Protein AF-A0A7W6CC05-F1 (afdb_monomer_lite)

Radius of gyration: 19.9 Å; chains: 1; bounding box: 47×36×62 Å

Structure (mmCIF, N/CA/C/O backbone):
data_AF-A0A7W6CC05-F1
#
_entry.id   AF-A0A7W6CC05-F1
#
loop_
_atom_site.group_PDB
_atom_site.id
_atom_site.type_symbol
_atom_site.label_atom_id
_atom_site.label_alt_id
_atom_site.label_comp_id
_atom_site.label_asym_id
_atom_site.label_entity_id
_atom_site.label_seq_id
_atom_site.pdbx_PDB_ins_code
_atom_site.Cartn_x
_atom_site.Cartn_y
_atom_site.Cartn_z
_atom_site.occupancy
_atom_site.B_iso_or_equiv
_atom_site.auth_seq_id
_atom_site.auth_comp_id
_atom_site.auth_asym_id
_atom_site.auth_atom_id
_atom_site.pdbx_PDB_model_num
ATOM 1 N N . MET A 1 1 ? -5.946 4.351 21.009 1.00 65.19 1 MET A N 1
ATOM 2 C CA . MET A 1 1 ? -7.301 4.543 20.456 1.00 65.19 1 MET A CA 1
ATOM 3 C C . MET A 1 1 ? -8.099 3.291 20.756 1.00 65.19 1 MET A C 1
ATOM 5 O O . MET A 1 1 ? -7.551 2.212 20.569 1.00 65.19 1 MET A O 1
ATOM 9 N N . THR A 1 2 ? -9.321 3.426 21.256 1.00 81.88 2 THR A N 1
ATOM 10 C CA . THR A 1 2 ? -10.159 2.291 21.673 1.00 81.88 2 THR A CA 1
ATOM 11 C C . THR A 1 2 ? -11.196 2.005 20.589 1.00 81.88 2 THR A C 1
ATOM 13 O O . THR A 1 2 ? -11.807 2.951 20.096 1.00 81.88 2 THR A O 1
ATOM 16 N N . TYR A 1 3 ? -11.375 0.740 20.216 1.00 87.25 3 TYR A N 1
ATOM 17 C CA . TYR A 1 3 ? -12.460 0.251 19.356 1.00 87.25 3 TYR A CA 1
ATOM 18 C C . TYR A 1 3 ? -13.109 -0.961 20.024 1.00 87.25 3 TYR A C 1
ATOM 20 O O . TYR A 1 3 ? -12.476 -1.663 20.809 1.00 87.25 3 TYR A O 1
ATOM 28 N N . ASN A 1 4 ? -14.384 -1.198 19.742 1.00 83.00 4 ASN A N 1
ATOM 29 C CA . ASN A 1 4 ? -15.152 -2.285 20.349 1.00 83.00 4 ASN A CA 1
ATOM 30 C C . ASN A 1 4 ? -15.427 -3.451 19.382 1.00 83.00 4 ASN A C 1
ATOM 32 O O . ASN A 1 4 ? -15.852 -4.519 19.821 1.00 83.00 4 ASN A O 1
ATOM 36 N N . GLY A 1 5 ? -15.172 -3.273 18.081 1.00 85.44 5 GLY A N 1
ATOM 37 C CA . GLY A 1 5 ? -15.359 -4.301 17.058 1.00 85.44 5 GLY A CA 1
ATOM 38 C C . GLY A 1 5 ? -16.799 -4.490 16.602 1.00 85.44 5 GLY A C 1
ATOM 39 O O . GLY A 1 5 ? -17.067 -5.389 15.809 1.00 85.44 5 GLY A O 1
ATOM 40 N N . THR A 1 6 ? -17.724 -3.652 17.059 1.00 88.62 6 THR A N 1
ATOM 41 C CA . THR A 1 6 ? -19.145 -3.657 16.673 1.00 88.62 6 THR A CA 1
ATOM 42 C C . THR A 1 6 ? -19.533 -2.421 15.870 1.00 88.62 6 THR A C 1
ATOM 44 O O . THR A 1 6 ? -20.670 -2.306 15.422 1.00 88.62 6 THR A O 1
ATOM 47 N N . GLU A 1 7 ? -18.590 -1.501 15.652 1.00 90.69 7 GLU A N 1
ATOM 48 C CA . GLU A 1 7 ? -18.833 -0.278 14.901 1.00 90.69 7 GLU A CA 1
ATOM 49 C C . GLU A 1 7 ? -19.236 -0.585 13.456 1.00 90.69 7 GLU A C 1
ATOM 51 O O . GLU A 1 7 ? -18.722 -1.520 12.833 1.00 90.69 7 GLU A O 1
ATOM 56 N N . VAL A 1 8 ? -20.142 0.223 12.910 1.00 91.75 8 VAL A N 1
ATOM 57 C CA . VAL A 1 8 ? -20.588 0.095 11.520 1.00 91.75 8 VAL A CA 1
ATOM 58 C C . VAL A 1 8 ? -19.454 0.504 10.581 1.00 91.75 8 VAL A C 1
ATOM 60 O O . VAL A 1 8 ? -18.849 1.563 10.753 1.00 91.75 8 VAL A O 1
ATOM 63 N N . GLY A 1 9 ? -19.175 -0.345 9.591 1.00 90.56 9 GLY A N 1
ATOM 64 C CA . GLY A 1 9 ? -18.242 -0.039 8.514 1.00 90.56 9 GLY A CA 1
ATOM 65 C C . GLY A 1 9 ? -18.897 0.832 7.441 1.00 90.56 9 GLY A C 1
ATOM 66 O O . GLY A 1 9 ? -19.957 0.485 6.921 1.00 90.56 9 GLY A O 1
ATOM 67 N N . VAL A 1 10 ? -18.248 1.938 7.094 1.00 90.88 10 VAL A N 1
ATOM 68 C CA . VAL A 1 10 ? -18.615 2.858 6.012 1.00 90.88 10 VAL A CA 1
ATOM 69 C C . VAL A 1 10 ? -17.565 2.823 4.905 1.00 90.88 10 VAL A C 1
ATOM 71 O O . VAL A 1 10 ? -16.407 2.475 5.142 1.00 90.88 10 VAL A O 1
ATOM 74 N N . GLU A 1 11 ? -17.962 3.156 3.684 1.00 87.62 11 GLU A N 1
ATOM 75 C CA . GLU A 1 11 ? -17.021 3.337 2.576 1.00 87.62 11 GLU A CA 1
ATOM 76 C C . GLU A 1 11 ? -16.338 4.703 2.694 1.00 87.62 11 GLU A C 1
ATOM 78 O O . GLU A 1 11 ? -16.923 5.654 3.216 1.00 87.62 11 GLU A O 1
ATOM 83 N N . LEU A 1 12 ? -15.083 4.795 2.247 1.00 81.94 12 LEU A N 1
ATOM 84 C CA . LEU A 1 12 ? -14.408 6.088 2.154 1.00 81.94 12 LEU A CA 1
ATOM 85 C C . LEU A 1 12 ? -14.982 6.878 0.989 1.00 81.94 12 LEU A C 1
ATOM 87 O O . LEU A 1 12 ? -15.151 6.337 -0.104 1.00 81.94 12 LEU A O 1
ATOM 91 N N . ASP A 1 13 ? -15.182 8.169 1.219 1.00 71.94 13 ASP A N 1
ATOM 92 C CA . ASP A 1 13 ? -15.451 9.102 0.138 1.00 71.94 13 ASP A CA 1
ATOM 93 C C . ASP A 1 13 ? -14.267 9.118 -0.847 1.00 71.94 13 ASP A C 1
ATOM 95 O O . ASP A 1 13 ? -13.101 9.025 -0.442 1.00 71.94 13 ASP A O 1
ATOM 99 N N . ALA A 1 14 ? -14.559 9.214 -2.143 1.00 62.31 14 ALA A N 1
ATOM 100 C CA . ALA A 1 14 ? -13.555 9.172 -3.205 1.00 62.31 14 ALA A CA 1
ATOM 101 C C . ALA A 1 14 ? -12.545 10.329 -3.084 1.00 62.31 14 ALA A C 1
ATOM 103 O O . ALA A 1 14 ? -11.363 10.166 -3.404 1.00 62.31 14 ALA A O 1
ATOM 104 N N . ASP A 1 15 ? -12.991 11.463 -2.542 1.00 55.56 15 ASP A N 1
ATOM 105 C CA . ASP A 1 15 ? -12.174 12.663 -2.353 1.00 55.56 15 ASP A CA 1
ATOM 106 C C . ASP A 1 15 ? -11.127 12.491 -1.236 1.00 55.56 15 ASP A C 1
ATOM 108 O O . ASP A 1 15 ? -10.023 13.027 -1.325 1.00 55.56 15 ASP A O 1
ATOM 112 N N . VAL A 1 16 ? -11.405 11.660 -0.223 1.00 58.62 16 VAL A N 1
ATOM 113 C CA . VAL A 1 16 ? -10.470 11.376 0.888 1.00 58.62 16 VAL A CA 1
ATOM 114 C C . VAL A 1 16 ? -9.310 10.475 0.438 1.00 58.62 16 VAL A C 1
ATOM 116 O O . VAL A 1 16 ? -8.254 10.441 1.069 1.00 58.62 16 VAL A O 1
ATOM 119 N N . GLN A 1 17 ? -9.456 9.767 -0.688 1.00 55.72 17 GLN A N 1
ATOM 120 C CA . GLN A 1 17 ? -8.418 8.875 -1.222 1.00 55.72 17 GLN A CA 1
ATOM 121 C C . GLN A 1 17 ? -7.210 9.626 -1.811 1.00 55.72 17 GLN A C 1
ATOM 123 O O . GLN A 1 17 ? -6.179 9.007 -2.072 1.00 55.72 17 GLN A O 1
ATOM 128 N N . HIS A 1 18 ? -7.316 10.944 -2.008 1.00 52.88 18 HIS A N 1
ATOM 129 C CA . HIS A 1 18 ? -6.341 11.755 -2.740 1.00 52.88 18 HIS A CA 1
ATOM 130 C C . HIS A 1 18 ? -5.686 12.830 -1.866 1.00 52.88 18 HIS A C 1
ATOM 132 O O . HIS A 1 18 ? -5.482 13.958 -2.310 1.00 52.88 18 HIS A O 1
ATOM 138 N N . HIS A 1 19 ? -5.326 12.503 -0.622 1.00 55.81 19 HIS A N 1
ATOM 139 C CA . HIS A 1 19 ? -4.509 13.426 0.162 1.00 55.81 19 HIS A CA 1
ATOM 140 C C . HIS A 1 19 ? -3.143 13.639 -0.512 1.00 55.81 19 HIS A C 1
ATOM 142 O O . HIS A 1 19 ? -2.353 12.701 -0.655 1.00 55.81 19 HIS A O 1
ATOM 148 N N . GLU A 1 20 ? -2.857 14.887 -0.895 1.00 55.28 20 GLU A N 1
ATOM 149 C CA . GLU A 1 20 ? -1.520 15.347 -1.277 1.00 55.28 20 GLU A CA 1
ATOM 150 C C . GLU A 1 20 ? -0.617 15.322 -0.036 1.00 55.28 20 GLU A C 1
ATOM 152 O O . GLU A 1 20 ? -0.461 16.295 0.698 1.00 55.28 20 GLU A O 1
ATOM 157 N N . SER A 1 21 ? -0.081 14.143 0.253 1.00 57.84 21 SER A N 1
ATOM 158 C CA . SER A 1 21 ? 0.997 13.956 1.212 1.00 57.84 21 SER A CA 1
ATOM 159 C C . SER A 1 21 ? 2.307 14.394 0.560 1.00 57.84 21 SER A C 1
ATOM 161 O O . SER A 1 21 ? 2.647 13.917 -0.521 1.00 57.84 21 SER A O 1
ATOM 163 N N . ASP A 1 22 ? 3.076 15.252 1.234 1.00 63.81 22 ASP A N 1
ATOM 164 C CA . ASP A 1 22 ? 4.450 15.587 0.823 1.00 63.81 22 ASP A CA 1
ATOM 165 C C . ASP A 1 22 ? 5.393 14.367 0.856 1.00 63.81 22 ASP A C 1
ATOM 167 O O . ASP A 1 22 ? 6.492 14.414 0.300 1.00 63.81 22 ASP A O 1
ATOM 171 N N . GLU A 1 23 ? 4.967 13.284 1.513 1.00 73.12 23 GLU A N 1
ATOM 172 C CA . GLU A 1 23 ? 5.717 12.047 1.697 1.00 73.12 23 GLU A CA 1
ATOM 173 C C . GLU A 1 23 ? 5.102 10.902 0.879 1.00 73.12 23 GLU A C 1
ATOM 175 O O . GLU A 1 23 ? 3.889 10.673 0.891 1.00 73.12 23 GLU A O 1
ATOM 180 N N . ILE A 1 24 ? 5.953 10.138 0.198 1.00 83.88 24 ILE A N 1
ATOM 181 C CA . ILE A 1 24 ? 5.544 9.027 -0.664 1.00 83.88 24 ILE A CA 1
ATOM 182 C C . ILE A 1 24 ? 5.624 7.719 0.122 1.00 83.88 24 ILE A C 1
ATOM 184 O O . ILE A 1 24 ? 6.676 7.373 0.657 1.00 83.88 24 ILE A O 1
ATOM 188 N N . PHE A 1 25 ? 4.528 6.964 0.162 1.00 89.00 25 PHE A N 1
ATOM 189 C CA . PHE A 1 25 ? 4.472 5.678 0.856 1.00 89.00 25 PHE A CA 1
ATOM 190 C C . PHE A 1 25 ? 4.903 4.523 -0.052 1.00 89.00 25 PHE A C 1
ATOM 192 O O . PHE A 1 25 ? 4.466 4.424 -1.199 1.00 89.00 25 PHE A O 1
ATOM 199 N N . ALA A 1 26 ? 5.693 3.602 0.496 1.00 90.94 26 ALA A N 1
ATOM 200 C CA . ALA A 1 26 ? 6.020 2.323 -0.119 1.00 90.94 26 ALA A CA 1
ATOM 201 C C . ALA A 1 26 ? 5.967 1.198 0.921 1.00 90.94 26 ALA A C 1
ATOM 203 O O . ALA A 1 26 ? 6.283 1.401 2.090 1.00 90.94 26 ALA A O 1
ATOM 204 N N . ALA A 1 27 ? 5.601 -0.006 0.494 1.00 92.00 27 ALA A N 1
ATOM 205 C CA . ALA A 1 27 ? 5.611 -1.198 1.334 1.00 92.00 27 ALA A CA 1
ATOM 206 C C . ALA A 1 27 ? 6.675 -2.173 0.827 1.00 92.00 27 ALA A C 1
ATOM 208 O O . ALA A 1 27 ? 6.552 -2.688 -0.285 1.00 92.00 27 ALA A O 1
ATOM 209 N N . ARG A 1 28 ? 7.705 -2.454 1.634 1.00 85.38 28 ARG A N 1
ATOM 210 C CA . ARG A 1 28 ? 8.704 -3.472 1.286 1.00 85.38 28 ARG A CA 1
ATOM 211 C C . ARG A 1 28 ? 8.188 -4.847 1.686 1.00 85.38 28 ARG A C 1
ATOM 213 O O . ARG A 1 28 ? 8.221 -5.234 2.850 1.00 85.38 28 ARG A O 1
ATOM 220 N N . LEU A 1 29 ? 7.663 -5.570 0.704 1.00 89.56 29 LEU A N 1
ATOM 221 C CA . LEU A 1 29 ? 7.133 -6.914 0.912 1.00 89.56 29 LEU A CA 1
ATOM 222 C C . LEU A 1 29 ? 8.256 -7.956 1.022 1.00 89.56 29 LEU A C 1
ATOM 224 O O . LEU A 1 29 ? 9.360 -7.729 0.519 1.00 89.56 29 LEU A O 1
ATOM 228 N N . PRO A 1 30 ? 7.977 -9.140 1.598 1.00 79.62 30 PRO A N 1
ATOM 229 C CA . PRO A 1 30 ? 8.904 -10.263 1.538 1.00 79.62 30 PRO A CA 1
ATOM 230 C C . PRO A 1 30 ? 9.318 -10.566 0.089 1.00 79.62 30 PRO A C 1
ATOM 232 O O . PRO A 1 30 ? 8.469 -10.829 -0.759 1.00 79.62 30 PRO A O 1
ATOM 235 N N . GLY A 1 31 ? 10.624 -10.529 -0.189 1.00 78.94 31 GLY A N 1
ATOM 236 C CA . GLY A 1 31 ? 11.190 -10.732 -1.531 1.00 78.94 31 GLY A CA 1
ATOM 237 C C . GLY A 1 31 ? 11.604 -9.448 -2.257 1.00 78.94 31 GLY A C 1
ATOM 238 O O . GLY A 1 31 ? 12.376 -9.526 -3.209 1.00 78.94 31 GLY A O 1
ATOM 239 N N . VAL A 1 32 ? 11.179 -8.273 -1.782 1.00 86.62 32 VAL A N 1
ATOM 240 C CA . VAL A 1 32 ? 11.671 -6.977 -2.271 1.00 86.62 32 VAL A CA 1
ATOM 241 C C . VAL A 1 32 ? 12.989 -6.649 -1.568 1.00 86.62 32 VAL A C 1
ATOM 243 O O . VAL A 1 32 ? 13.022 -6.446 -0.356 1.00 86.62 32 VAL A O 1
ATOM 246 N N . SER A 1 33 ? 14.089 -6.595 -2.322 1.00 85.25 33 SER A N 1
ATOM 247 C CA . SER A 1 33 ? 15.405 -6.232 -1.775 1.00 85.25 33 SER A CA 1
ATOM 248 C C . SER A 1 33 ? 15.462 -4.755 -1.382 1.00 85.25 33 SER A C 1
ATOM 250 O O . SER A 1 33 ? 14.940 -3.904 -2.096 1.00 85.25 33 SER A O 1
ATOM 252 N N . GLU A 1 34 ? 16.187 -4.432 -0.310 1.00 83.69 34 GLU A N 1
ATOM 253 C CA . GLU A 1 34 ? 16.509 -3.059 0.128 1.00 83.69 34 GLU A CA 1
ATOM 254 C C . GLU A 1 34 ? 17.208 -2.228 -0.960 1.00 83.69 34 GLU A C 1
ATOM 256 O O . GLU A 1 34 ? 17.047 -1.011 -1.038 1.00 83.69 34 GLU A O 1
ATOM 261 N N . SER A 1 35 ? 17.970 -2.888 -1.837 1.00 84.38 35 SER A N 1
ATOM 262 C CA . SER A 1 35 ? 18.659 -2.228 -2.948 1.00 84.38 35 SER A CA 1
ATOM 263 C C . SER A 1 35 ? 17.707 -1.731 -4.036 1.00 84.38 35 SER A C 1
ATOM 265 O O . SER A 1 35 ? 18.085 -0.846 -4.807 1.00 84.38 35 SER A O 1
ATOM 267 N N . TRP A 1 36 ? 16.492 -2.286 -4.112 1.00 87.62 36 TRP A N 1
ATOM 268 C CA . TRP A 1 36 ? 15.530 -1.928 -5.145 1.00 87.62 36 TRP A CA 1
ATOM 269 C C . TRP A 1 36 ? 14.981 -0.524 -4.911 1.00 87.62 36 TRP A C 1
ATOM 271 O O . TRP A 1 36 ? 14.651 -0.138 -3.782 1.00 87.62 36 TRP A O 1
ATOM 281 N N . LYS A 1 37 ? 14.877 0.234 -6.001 1.00 87.75 37 LYS A N 1
ATOM 282 C CA . LYS A 1 37 ? 14.414 1.623 -6.006 1.00 87.75 37 LYS A CA 1
ATOM 283 C C . LYS A 1 37 ? 12.934 1.683 -6.371 1.00 87.75 37 LYS A C 1
ATOM 285 O O . LYS A 1 37 ? 12.545 1.040 -7.346 1.00 87.75 37 LYS A O 1
ATOM 290 N N . PRO A 1 38 ? 12.100 2.424 -5.626 1.00 89.50 38 PRO A N 1
ATOM 291 C CA . PRO A 1 38 ? 10.677 2.491 -5.918 1.00 89.50 38 PRO A CA 1
ATOM 292 C C . PRO A 1 38 ? 10.405 3.362 -7.151 1.00 89.50 38 PRO A C 1
ATOM 294 O O . PRO A 1 38 ? 11.072 4.372 -7.400 1.00 89.50 38 PRO A O 1
ATOM 297 N N . VAL A 1 39 ? 9.383 2.969 -7.905 1.00 88.12 39 VAL A N 1
ATOM 298 C CA . VAL A 1 39 ? 8.860 3.701 -9.060 1.00 88.12 39 VAL A CA 1
ATOM 299 C C . VAL A 1 39 ? 7.608 4.448 -8.633 1.00 88.12 39 VAL A C 1
ATOM 301 O O . VAL A 1 39 ? 6.570 3.831 -8.398 1.00 88.12 39 VAL A O 1
ATOM 304 N N . PHE A 1 40 ? 7.706 5.770 -8.549 1.00 84.94 40 PHE A N 1
ATOM 305 C CA . PHE A 1 40 ? 6.582 6.653 -8.277 1.00 84.94 40 PHE A CA 1
ATOM 306 C C . PHE A 1 40 ? 5.888 7.063 -9.575 1.00 84.94 40 PHE A C 1
ATOM 308 O O . PHE A 1 40 ? 6.535 7.456 -10.550 1.00 84.94 40 PHE A O 1
ATOM 315 N N . ASP A 1 41 ? 4.564 6.993 -9.574 1.00 82.50 41 ASP A N 1
ATOM 316 C CA . ASP A 1 41 ? 3.716 7.424 -10.674 1.00 82.50 41 ASP A CA 1
ATOM 317 C C . ASP A 1 41 ? 2.863 8.613 -10.246 1.00 82.50 41 ASP A C 1
ATOM 319 O O . ASP A 1 41 ? 2.006 8.477 -9.375 1.00 82.50 41 ASP A O 1
ATOM 323 N N . GLU A 1 42 ? 3.058 9.763 -10.894 1.00 75.69 42 GLU A N 1
ATOM 324 C CA . GLU A 1 42 ? 2.317 10.988 -10.569 1.00 75.69 42 GLU A CA 1
ATOM 325 C C . GLU A 1 42 ? 0.811 10.831 -10.825 1.00 75.69 42 GLU A C 1
ATOM 327 O O . GLU A 1 42 ? 0.007 11.403 -10.100 1.00 75.69 42 GLU A O 1
ATOM 332 N N . GLN A 1 43 ? 0.411 10.036 -11.827 1.00 78.19 43 GLN A N 1
ATOM 333 C CA . GLN A 1 43 ? -1.012 9.814 -12.130 1.00 78.19 43 GLN A CA 1
ATOM 334 C C . GLN A 1 43 ? -1.738 9.067 -11.019 1.00 78.19 43 GLN A C 1
ATOM 336 O O . GLN A 1 43 ? -2.894 9.360 -10.735 1.00 78.19 43 GLN A O 1
ATOM 341 N N . SER A 1 44 ? -1.067 8.082 -10.433 1.00 75.62 44 SER A N 1
ATOM 342 C CA . SER A 1 44 ? -1.624 7.270 -9.355 1.00 75.62 44 SER A CA 1
ATOM 343 C C . SER A 1 44 ? -1.299 7.843 -7.971 1.00 75.62 44 SER A C 1
ATOM 345 O O . SER A 1 44 ? -1.770 7.297 -6.978 1.00 75.62 44 SER A O 1
ATOM 347 N N . ASN A 1 45 ? -0.467 8.893 -7.908 1.00 77.69 45 ASN A N 1
ATOM 348 C CA . ASN A 1 45 ? 0.134 9.453 -6.696 1.00 77.69 45 ASN A CA 1
ATOM 349 C C . ASN A 1 45 ? 0.651 8.362 -5.734 1.00 77.69 45 ASN A C 1
ATOM 351 O O . ASN A 1 45 ? 0.389 8.376 -4.531 1.00 77.69 45 ASN A O 1
ATOM 355 N N . ALA A 1 46 ? 1.328 7.352 -6.286 1.00 85.38 46 ALA A N 1
ATOM 356 C CA . ALA A 1 46 ? 1.701 6.146 -5.556 1.00 85.38 46 ALA A CA 1
ATOM 357 C C . ALA A 1 46 ? 2.982 5.516 -6.102 1.00 85.38 46 ALA A C 1
ATOM 359 O O . ALA A 1 46 ? 3.336 5.681 -7.273 1.00 85.38 46 ALA A O 1
ATOM 360 N N . VAL A 1 47 ? 3.651 4.733 -5.255 1.00 89.12 47 VAL A N 1
ATOM 361 C CA . VAL A 1 47 ? 4.661 3.781 -5.722 1.00 89.12 47 VAL A CA 1
ATOM 362 C C . VAL A 1 47 ? 3.942 2.611 -6.376 1.00 89.12 47 VAL A C 1
ATOM 364 O O . VAL A 1 47 ? 3.169 1.917 -5.725 1.00 89.12 47 VAL A O 1
ATOM 367 N N . ILE A 1 48 ? 4.199 2.386 -7.662 1.00 89.31 48 ILE A N 1
ATOM 368 C CA . ILE A 1 48 ? 3.529 1.344 -8.456 1.00 89.31 48 ILE A CA 1
ATOM 369 C C . ILE A 1 48 ? 4.428 0.136 -8.745 1.00 89.31 48 ILE A C 1
ATOM 371 O O . ILE A 1 48 ? 3.964 -0.858 -9.304 1.00 89.31 48 ILE A O 1
ATOM 375 N N . GLY A 1 49 ? 5.702 0.198 -8.349 1.00 91.06 49 GLY A N 1
ATOM 376 C CA . GLY A 1 49 ? 6.654 -0.890 -8.538 1.00 91.06 49 GLY A CA 1
ATOM 377 C C . GLY A 1 49 ? 8.063 -0.583 -8.054 1.00 91.06 49 GLY A C 1
ATOM 378 O O . GLY A 1 49 ? 8.301 0.406 -7.359 1.00 91.06 49 GLY A O 1
ATOM 379 N N . TRP A 1 50 ? 8.994 -1.442 -8.455 1.00 90.75 50 TRP A N 1
ATOM 380 C CA . TRP A 1 50 ? 10.387 -1.448 -8.026 1.00 90.75 50 TRP A CA 1
ATOM 381 C C . TRP A 1 50 ? 11.335 -1.675 -9.203 1.00 90.75 50 TRP A C 1
ATOM 383 O O . TRP A 1 50 ? 10.988 -2.341 -10.178 1.00 90.75 50 TRP A O 1
ATOM 393 N N . ILE A 1 51 ? 12.554 -1.156 -9.087 1.00 89.06 51 ILE A N 1
ATOM 394 C CA . ILE A 1 51 ? 13.645 -1.367 -10.039 1.00 89.06 51 ILE A CA 1
ATOM 395 C C . ILE A 1 51 ? 14.845 -1.958 -9.312 1.00 89.06 51 ILE A C 1
ATOM 397 O O . ILE A 1 51 ? 15.316 -1.395 -8.322 1.00 89.06 51 ILE A O 1
ATOM 401 N N . ASP A 1 52 ? 15.372 -3.048 -9.857 1.00 88.12 52 ASP A N 1
ATOM 402 C CA . ASP A 1 52 ? 16.694 -3.579 -9.540 1.00 88.12 52 ASP A CA 1
ATOM 403 C C . ASP A 1 52 ? 17.634 -3.288 -10.709 1.00 88.12 52 ASP A C 1
ATOM 405 O O . ASP A 1 52 ? 17.425 -3.800 -11.809 1.00 88.12 52 ASP A O 1
ATOM 409 N N . GLU A 1 53 ? 18.654 -2.462 -10.496 1.00 83.69 53 GLU A N 1
ATOM 410 C CA . GLU A 1 53 ? 19.660 -2.174 -11.517 1.00 83.69 53 GLU A CA 1
ATOM 411 C C . GLU A 1 53 ? 20.960 -2.904 -11.182 1.00 83.69 53 GLU A C 1
ATOM 413 O O . GLU A 1 53 ? 21.584 -2.656 -10.148 1.00 83.69 53 GLU A O 1
ATOM 418 N N . ARG A 1 54 ? 21.386 -3.806 -12.071 1.00 79.69 54 ARG A N 1
ATOM 419 C CA . ARG A 1 54 ? 22.631 -4.569 -11.933 1.00 79.69 54 ARG A CA 1
ATOM 420 C C . ARG A 1 54 ? 23.360 -4.606 -13.263 1.00 79.69 54 ARG A C 1
ATOM 422 O O . ARG A 1 54 ? 22.785 -4.988 -14.273 1.00 79.69 54 ARG A O 1
ATOM 429 N N . ALA A 1 55 ? 24.634 -4.216 -13.255 1.00 80.56 55 ALA A N 1
ATOM 430 C CA . ALA A 1 55 ? 25.506 -4.251 -14.434 1.00 80.56 55 ALA A CA 1
ATOM 431 C C . ALA A 1 55 ? 24.906 -3.584 -15.697 1.00 80.56 55 ALA A C 1
ATOM 433 O O . ALA A 1 55 ? 25.128 -4.045 -16.810 1.00 80.56 55 ALA A O 1
ATOM 434 N N . GLY A 1 56 ? 24.141 -2.496 -15.532 1.00 73.06 56 GLY A N 1
ATOM 435 C CA . GLY A 1 56 ? 23.506 -1.776 -16.644 1.00 73.06 56 GLY A CA 1
ATOM 436 C C . GLY A 1 56 ? 22.189 -2.380 -17.141 1.00 73.06 56 GLY A C 1
ATOM 437 O O . GLY A 1 56 ? 21.593 -1.834 -18.066 1.00 73.06 56 GLY A O 1
ATOM 438 N N . VAL A 1 57 ? 21.707 -3.454 -16.515 1.00 76.31 57 VAL A N 1
ATOM 439 C CA . VAL A 1 57 ? 20.392 -4.044 -16.768 1.00 76.31 57 VAL A CA 1
ATOM 440 C C . VAL A 1 57 ? 19.446 -3.646 -15.640 1.00 76.31 57 VAL A C 1
ATOM 442 O O . VAL A 1 57 ? 19.743 -3.854 -14.462 1.00 76.31 57 VAL A O 1
ATOM 445 N N . LYS A 1 58 ? 18.298 -3.076 -15.996 1.00 85.06 58 LYS A N 1
ATOM 446 C CA . LYS A 1 58 ? 17.207 -2.737 -15.085 1.00 85.06 58 LYS A CA 1
ATOM 447 C C . LYS A 1 58 ? 16.144 -3.816 -15.166 1.00 85.06 58 LYS A C 1
ATOM 449 O O . LYS A 1 58 ? 15.520 -4.003 -16.204 1.00 85.06 58 LYS A O 1
ATOM 454 N N . THR A 1 59 ? 15.902 -4.496 -14.059 1.00 85.81 59 THR A N 1
ATOM 455 C CA . THR A 1 59 ? 14.753 -5.390 -13.921 1.00 85.81 59 THR A CA 1
ATOM 456 C C . THR A 1 59 ? 13.650 -4.661 -13.174 1.00 85.81 59 THR A C 1
ATOM 458 O O . THR A 1 59 ? 13.889 -4.088 -12.111 1.00 85.81 59 THR A O 1
ATOM 461 N N . ILE A 1 60 ? 12.453 -4.661 -13.747 1.00 87.31 60 ILE A N 1
ATOM 462 C CA . ILE A 1 60 ? 11.297 -3.912 -13.267 1.00 87.31 60 ILE A CA 1
ATOM 463 C C . ILE A 1 60 ? 10.289 -4.898 -12.689 1.00 87.31 60 ILE A C 1
ATOM 465 O O . ILE A 1 60 ? 9.928 -5.885 -13.337 1.00 87.31 60 ILE A O 1
ATOM 469 N N . TYR A 1 61 ? 9.815 -4.598 -11.485 1.00 88.94 61 TYR A N 1
ATOM 470 C CA . TYR A 1 61 ? 8.856 -5.401 -10.738 1.00 88.94 61 TYR A CA 1
ATOM 471 C C . TYR A 1 61 ? 7.639 -4.561 -10.347 1.00 88.94 61 TYR A C 1
ATOM 473 O O . TYR A 1 61 ? 7.764 -3.359 -10.112 1.00 88.94 61 TYR A O 1
ATOM 481 N N . ASP A 1 62 ? 6.466 -5.180 -10.247 1.00 91.06 62 ASP A N 1
ATOM 482 C CA . ASP A 1 62 ? 5.277 -4.543 -9.681 1.00 91.06 62 ASP A CA 1
ATOM 483 C C . ASP A 1 62 ? 5.411 -4.341 -8.161 1.00 91.06 62 ASP A C 1
ATOM 485 O O . ASP A 1 62 ? 6.377 -4.777 -7.530 1.00 91.06 62 ASP A O 1
ATOM 489 N N . ILE A 1 63 ? 4.436 -3.664 -7.551 1.00 90.94 63 ILE A N 1
ATOM 490 C CA . ILE A 1 63 ? 4.421 -3.393 -6.105 1.00 90.94 63 ILE A CA 1
ATOM 491 C C . ILE A 1 63 ? 4.406 -4.671 -5.242 1.00 90.94 63 ILE A C 1
ATOM 493 O O . ILE A 1 63 ? 4.823 -4.630 -4.086 1.00 90.94 63 ILE A O 1
ATOM 497 N N . GLU A 1 64 ? 3.954 -5.805 -5.794 1.00 89.38 64 GLU A N 1
ATOM 498 C CA . GLU A 1 64 ? 3.968 -7.110 -5.126 1.00 89.38 64 GLU A CA 1
ATOM 499 C C . GLU A 1 64 ? 5.316 -7.845 -5.283 1.00 89.38 64 GLU A C 1
ATOM 501 O O . GLU A 1 64 ? 5.472 -8.951 -4.765 1.00 89.38 64 GLU A O 1
ATOM 506 N N . GLY A 1 65 ? 6.287 -7.250 -5.987 1.00 88.81 65 GLY A N 1
ATOM 507 C CA . GLY A 1 65 ? 7.594 -7.841 -6.278 1.00 88.81 65 GLY A CA 1
ATOM 508 C C . GLY A 1 65 ? 7.584 -8.818 -7.458 1.00 88.81 65 GLY A C 1
ATOM 509 O O . GLY A 1 65 ? 8.529 -9.589 -7.622 1.00 88.81 65 GLY A O 1
ATOM 510 N N . LYS A 1 66 ? 6.533 -8.826 -8.286 1.00 89.56 66 LYS A N 1
ATOM 511 C CA . LYS A 1 66 ? 6.441 -9.706 -9.458 1.00 89.56 66 LYS A CA 1
ATOM 512 C C . LYS A 1 66 ? 7.080 -9.059 -10.667 1.00 89.56 66 LYS A C 1
ATOM 514 O O . LYS A 1 66 ? 6.950 -7.862 -10.888 1.00 89.56 66 LYS A O 1
ATOM 519 N N . PHE A 1 67 ? 7.747 -9.876 -11.468 1.00 85.50 67 PHE A N 1
ATOM 520 C CA . PHE A 1 67 ? 8.409 -9.440 -12.687 1.00 85.50 67 PHE A CA 1
ATOM 521 C C . PHE A 1 67 ? 7.440 -8.762 -13.671 1.00 85.50 67 PHE A C 1
ATOM 523 O O . PHE A 1 67 ? 6.365 -9.295 -13.947 1.00 85.50 67 PHE A O 1
ATOM 530 N N . VAL A 1 68 ? 7.855 -7.623 -14.231 1.00 84.06 68 VAL A N 1
ATOM 531 C CA . VAL A 1 68 ? 7.121 -6.890 -15.274 1.00 84.06 68 VAL A CA 1
ATOM 532 C C . VAL A 1 68 ? 7.940 -6.786 -16.555 1.00 84.06 68 VAL A C 1
ATOM 534 O O . VAL A 1 68 ? 7.419 -7.080 -17.627 1.00 84.06 68 VAL A O 1
ATOM 537 N N . SER A 1 69 ? 9.201 -6.356 -16.468 1.00 80.19 69 SER A N 1
ATOM 538 C CA . SER A 1 69 ? 10.039 -6.129 -17.651 1.00 80.19 69 SER A CA 1
ATOM 539 C C . SER A 1 69 ? 11.534 -6.138 -17.322 1.00 80.19 69 SER A C 1
ATOM 541 O O . SER A 1 69 ? 11.928 -6.000 -16.163 1.00 80.19 69 SER A O 1
ATOM 543 N N . ILE A 1 70 ? 12.366 -6.262 -18.356 1.00 81.69 70 ILE A N 1
ATOM 544 C CA . ILE A 1 70 ? 13.812 -6.017 -18.319 1.00 81.69 70 ILE A CA 1
ATOM 545 C C . ILE A 1 70 ? 14.126 -4.937 -19.347 1.00 81.69 70 ILE A C 1
ATOM 547 O O . ILE A 1 70 ? 13.658 -4.998 -20.481 1.00 81.69 70 ILE A O 1
ATOM 551 N N . GLU A 1 71 ? 14.944 -3.969 -18.957 1.00 79.31 71 GLU A N 1
ATOM 552 C CA . GLU A 1 71 ? 15.470 -2.930 -19.831 1.00 79.31 71 GLU A CA 1
ATOM 553 C C . GLU A 1 71 ? 16.996 -2.920 -19.735 1.00 79.31 71 GLU A C 1
ATOM 555 O O . GLU A 1 71 ? 17.557 -2.899 -18.641 1.00 79.31 71 GLU A O 1
ATOM 560 N N . GLU A 1 72 ? 17.685 -2.903 -20.869 1.00 69.69 72 GLU A N 1
ATOM 561 C CA . GLU A 1 72 ? 19.138 -2.734 -20.903 1.00 69.69 72 GLU A CA 1
ATOM 562 C C . GLU A 1 72 ? 19.482 -1.266 -21.145 1.00 69.69 72 GLU A C 1
ATOM 564 O O . GLU A 1 72 ? 18.840 -0.575 -21.942 1.00 69.69 72 GLU A O 1
ATOM 569 N N . LYS A 1 73 ? 20.513 -0.762 -20.461 1.00 64.06 73 LYS A N 1
ATOM 570 C CA . LYS A 1 73 ? 21.091 0.538 -20.789 1.00 64.06 73 LYS A CA 1
ATOM 571 C C . LYS A 1 73 ? 21.653 0.442 -22.214 1.00 64.06 73 LYS A C 1
ATOM 573 O O . LYS A 1 73 ? 22.516 -0.404 -22.444 1.00 64.06 73 LYS A O 1
ATOM 578 N N . PRO A 1 74 ? 21.203 1.280 -23.164 1.00 55.34 74 PRO A N 1
ATOM 579 C CA . PRO A 1 74 ? 21.684 1.182 -24.533 1.00 55.34 74 PRO A CA 1
ATOM 580 C C . PRO A 1 74 ? 23.201 1.403 -24.568 1.00 55.34 74 PRO A C 1
ATOM 582 O O . PRO A 1 74 ? 23.706 2.378 -24.003 1.00 55.34 74 PRO A O 1
ATOM 585 N N . LEU A 1 75 ? 23.919 0.481 -25.216 1.00 44.72 75 LEU A N 1
ATOM 586 C CA . LEU A 1 75 ? 25.302 0.691 -25.646 1.00 44.72 75 LEU A CA 1
ATOM 587 C C . LEU A 1 75 ? 25.302 1.838 -26.672 1.00 44.72 75 LEU A C 1
ATOM 589 O O . LEU A 1 75 ? 24.327 1.999 -27.407 1.00 44.72 75 LEU A O 1
ATOM 593 N N . GLU A 1 76 ? 26.340 2.677 -26.666 1.00 45.47 76 GLU A N 1
ATOM 594 C CA . GLU A 1 76 ? 26.405 3.905 -27.470 1.00 45.47 76 GLU A CA 1
ATOM 595 C C . GLU A 1 76 ? 25.910 3.705 -28.915 1.00 45.47 76 GLU A C 1
ATOM 597 O O . GLU A 1 76 ? 26.383 2.834 -29.641 1.00 45.47 76 GLU A O 1
ATOM 602 N N . ASN A 1 77 ? 24.963 4.567 -29.309 1.00 43.31 77 ASN A N 1
ATOM 603 C CA . ASN A 1 77 ? 24.325 4.679 -30.625 1.00 43.31 77 ASN A CA 1
ATOM 604 C C . ASN A 1 77 ? 23.500 3.467 -31.085 1.00 43.31 77 ASN A C 1
ATOM 606 O O . ASN A 1 77 ? 23.909 2.711 -31.964 1.00 43.31 77 ASN A O 1
ATOM 610 N N . VAL A 1 78 ? 22.257 3.369 -30.606 1.00 37.47 78 VAL A N 1
ATOM 611 C CA . VAL A 1 78 ? 21.230 2.548 -31.262 1.00 37.47 78 VAL A CA 1
ATOM 612 C C . VAL A 1 78 ? 20.008 3.415 -31.552 1.00 37.47 78 VAL A C 1
ATOM 614 O O . VAL A 1 78 ? 19.457 4.059 -30.659 1.00 37.47 78 VAL A O 1
ATOM 617 N N . TYR A 1 79 ? 19.632 3.469 -32.832 1.00 39.56 79 TYR A N 1
ATOM 618 C CA . TYR A 1 79 ? 18.437 4.150 -33.319 1.00 39.56 79 TYR A CA 1
ATOM 619 C C . TYR A 1 79 ? 17.202 3.614 -32.593 1.00 39.56 79 TYR A C 1
ATOM 621 O O . TYR A 1 79 ? 17.006 2.407 -32.478 1.00 39.56 79 TYR A O 1
ATOM 629 N N . VAL A 1 80 ? 16.386 4.542 -32.100 1.00 35.72 80 VAL A N 1
ATOM 630 C CA . VAL A 1 80 ? 15.156 4.276 -31.360 1.00 35.72 80 VAL A CA 1
ATOM 631 C C . VAL A 1 80 ? 14.183 3.518 -32.264 1.00 35.72 80 VAL A C 1
ATOM 633 O O . VAL A 1 80 ? 13.540 4.114 -33.124 1.00 35.72 80 VAL A O 1
ATOM 636 N N . VAL A 1 81 ? 14.069 2.208 -32.068 1.00 32.38 81 VAL A N 1
ATOM 637 C CA . VAL A 1 81 ? 12.864 1.467 -32.441 1.00 32.38 81 VAL A CA 1
ATOM 638 C C . VAL A 1 81 ? 12.154 1.189 -31.124 1.00 32.38 81 VAL A C 1
ATOM 640 O O . VAL A 1 81 ? 12.495 0.259 -30.397 1.00 32.38 81 VAL A O 1
ATOM 643 N N . GLU A 1 82 ? 11.269 2.109 -30.744 1.00 37.97 82 GLU A N 1
ATOM 644 C CA . GLU A 1 82 ? 10.348 1.897 -29.631 1.00 37.97 82 GLU A CA 1
ATOM 645 C C . GLU A 1 82 ? 9.452 0.678 -29.936 1.00 37.97 82 GLU A C 1
ATOM 647 O O . GLU A 1 82 ? 9.069 0.453 -31.082 1.00 37.97 82 GLU A O 1
ATOM 652 N N . ASP A 1 83 ? 9.129 -0.056 -28.867 1.00 39.19 83 ASP A N 1
ATOM 653 C CA . ASP A 1 83 ? 8.032 -1.026 -28.708 1.00 39.19 83 ASP A CA 1
ATOM 654 C C . ASP A 1 83 ? 8.344 -2.531 -28.818 1.00 39.19 83 ASP A C 1
ATOM 656 O O . ASP A 1 83 ? 8.298 -3.155 -29.876 1.00 39.19 83 ASP A O 1
ATOM 660 N N . ILE A 1 84 ? 8.478 -3.160 -27.641 1.00 29.52 84 ILE A N 1
ATOM 661 C CA . ILE A 1 84 ? 8.061 -4.549 -27.402 1.00 29.52 84 ILE A CA 1
ATOM 662 C C . ILE A 1 84 ? 7.160 -4.545 -26.159 1.00 29.52 84 ILE A C 1
ATOM 664 O O . ILE A 1 84 ? 7.604 -4.245 -25.053 1.00 29.52 84 ILE A O 1
ATOM 668 N N . ILE A 1 85 ? 5.875 -4.857 -26.341 1.00 28.27 85 ILE A N 1
ATOM 669 C CA . ILE A 1 85 ? 4.896 -5.028 -25.259 1.00 28.27 85 ILE A CA 1
ATOM 670 C C . ILE A 1 85 ? 4.919 -6.502 -24.832 1.00 28.27 85 ILE A C 1
ATOM 672 O O . ILE A 1 85 ? 4.440 -7.366 -25.563 1.00 28.27 85 ILE A O 1
ATOM 676 N N . LEU A 1 86 ? 5.439 -6.794 -23.638 1.00 31.12 86 LEU A N 1
ATOM 677 C CA . LEU A 1 86 ? 5.293 -8.091 -22.965 1.00 31.12 86 LEU A CA 1
ATOM 678 C C . LEU A 1 86 ? 4.295 -7.930 -21.813 1.00 31.12 86 LEU A C 1
ATOM 680 O O . LEU A 1 86 ? 4.644 -7.484 -20.725 1.00 31.12 86 LEU A O 1
ATOM 684 N N . LEU A 1 87 ? 3.027 -8.257 -22.064 1.00 29.50 87 LEU A N 1
ATOM 685 C CA . LEU A 1 87 ? 1.989 -8.288 -21.035 1.00 29.50 87 LEU A CA 1
ATOM 686 C C . LEU A 1 87 ? 1.884 -9.715 -20.473 1.00 29.50 87 LEU A C 1
ATOM 688 O O . LEU A 1 87 ? 1.359 -10.605 -21.139 1.00 29.50 87 LEU A O 1
ATOM 692 N N . PHE A 1 88 ? 2.363 -9.939 -19.248 1.00 29.20 88 PHE A N 1
ATOM 693 C CA . PHE A 1 88 ? 2.144 -11.196 -18.527 1.00 29.20 88 PHE A CA 1
ATOM 694 C C . PHE A 1 88 ? 0.815 -11.137 -17.762 1.00 29.20 88 PHE A C 1
ATOM 696 O O . PHE A 1 88 ? 0.732 -10.561 -16.679 1.00 29.20 88 PHE A O 1
ATOM 703 N N . VAL A 1 89 ? -0.232 -11.764 -18.303 1.00 26.91 89 VAL A N 1
ATOM 704 C CA . VAL A 1 89 ? -1.453 -12.095 -17.553 1.00 26.91 89 VAL A CA 1
ATOM 705 C C . VAL A 1 89 ? -1.638 -13.607 -17.592 1.00 26.91 89 VAL A C 1
ATOM 707 O O . VAL A 1 89 ? -2.062 -14.147 -18.603 1.00 26.91 89 VAL A O 1
ATOM 710 N N . GLY A 1 90 ? -1.351 -14.264 -16.466 1.00 25.91 90 GLY A N 1
ATOM 711 C CA . GLY A 1 90 ? -1.802 -15.625 -16.165 1.00 25.91 90 GLY A CA 1
ATOM 712 C C . GLY A 1 90 ? -1.050 -16.753 -16.876 1.00 25.91 90 GLY A C 1
ATOM 713 O O . GLY A 1 90 ? -0.860 -16.761 -18.084 1.00 25.91 90 GLY A O 1
ATOM 714 N N . ILE A 1 91 ? -0.633 -17.749 -16.099 1.00 33.47 91 ILE A N 1
ATOM 715 C CA . ILE A 1 91 ? -0.013 -18.983 -16.587 1.00 33.47 91 ILE A CA 1
ATOM 716 C C . ILE A 1 91 ? -1.051 -19.751 -17.420 1.00 33.47 91 ILE A C 1
ATOM 718 O O . ILE A 1 91 ? -1.992 -20.297 -16.854 1.00 33.47 91 ILE A O 1
ATOM 722 N N . THR A 1 92 ? -0.917 -19.728 -18.749 1.00 26.88 92 THR A N 1
ATOM 723 C CA . THR A 1 92 ? -1.163 -20.813 -19.728 1.00 26.88 92 THR A CA 1
ATOM 724 C C . THR A 1 92 ? -1.033 -20.236 -21.151 1.00 26.88 92 THR A C 1
ATOM 726 O O . THR A 1 92 ? -1.728 -19.296 -21.510 1.00 26.88 92 THR A O 1
ATOM 729 N N . GLU A 1 93 ? -0.118 -20.802 -21.946 1.00 29.75 93 GLU A N 1
ATOM 730 C CA . GLU A 1 93 ? 0.063 -20.609 -23.401 1.00 29.75 93 GLU A CA 1
ATOM 731 C C . GLU A 1 93 ? 0.401 -19.190 -23.929 1.00 29.75 93 GLU A C 1
ATOM 733 O O . GLU A 1 93 ? -0.461 -18.363 -24.227 1.00 29.75 93 GLU A O 1
ATOM 738 N N . ILE A 1 94 ? 1.696 -18.948 -24.179 1.00 29.64 94 ILE A N 1
ATOM 739 C CA . ILE A 1 94 ? 2.206 -17.794 -24.940 1.00 29.64 94 ILE A CA 1
ATOM 740 C C . ILE A 1 94 ? 1.859 -17.993 -26.424 1.00 29.64 94 ILE A C 1
ATOM 742 O O . ILE A 1 94 ? 2.505 -18.773 -27.127 1.00 29.64 94 ILE A O 1
ATOM 746 N N . ARG A 1 95 ? 0.850 -17.268 -26.923 1.00 23.00 95 ARG A N 1
ATOM 747 C CA . ARG A 1 95 ? 0.518 -17.199 -28.353 1.00 23.00 95 ARG A CA 1
ATOM 748 C C . ARG A 1 95 ? 0.831 -15.809 -28.909 1.00 23.00 95 ARG A C 1
ATOM 750 O O . ARG A 1 95 ? 0.252 -14.814 -28.495 1.00 23.00 95 ARG A O 1
ATOM 757 N N . TRP A 1 96 ? 1.763 -15.796 -29.857 1.00 25.08 96 TRP A N 1
ATOM 758 C CA . TRP A 1 96 ? 2.240 -14.678 -30.673 1.00 25.08 96 TRP A CA 1
ATOM 759 C C . TRP A 1 96 ? 1.188 -13.613 -31.032 1.00 25.08 96 TRP A C 1
ATOM 761 O O . TRP A 1 96 ? 0.181 -13.930 -31.666 1.00 25.08 96 TRP A O 1
ATOM 771 N N . ILE A 1 97 ? 1.496 -12.337 -30.764 1.00 32.25 97 ILE A N 1
ATOM 772 C CA . ILE A 1 97 ? 0.889 -11.187 -31.455 1.00 32.25 97 ILE A CA 1
ATOM 773 C C . ILE A 1 97 ? 2.011 -10.375 -32.113 1.00 32.25 97 ILE A C 1
ATOM 775 O O . ILE A 1 97 ? 2.542 -9.423 -31.558 1.00 32.25 97 ILE A O 1
ATOM 779 N N . LEU A 1 98 ? 2.359 -10.779 -33.333 1.00 32.66 98 LEU A N 1
ATOM 780 C CA . LEU A 1 98 ? 2.901 -9.901 -34.366 1.00 32.66 98 LEU A CA 1
ATOM 781 C C . LEU A 1 98 ? 1.865 -9.899 -35.488 1.00 32.66 98 LEU A C 1
ATOM 783 O O . LEU A 1 98 ? 1.767 -10.871 -36.236 1.00 32.66 98 LEU A O 1
ATOM 787 N N . ARG A 1 99 ? 1.066 -8.836 -35.600 1.00 30.92 99 ARG A N 1
ATOM 788 C CA . ARG A 1 99 ? 0.275 -8.565 -36.806 1.00 30.92 99 ARG A CA 1
ATOM 789 C C . ARG A 1 99 ? 0.138 -7.065 -37.035 1.00 30.92 99 ARG A C 1
ATOM 791 O O . ARG A 1 99 ? -0.639 -6.409 -36.359 1.00 30.92 99 ARG A O 1
ATOM 798 N N . GLY A 1 100 ? 0.826 -6.611 -38.080 1.00 26.50 100 GLY A N 1
ATOM 799 C CA . GLY A 1 100 ? 0.351 -5.550 -38.964 1.00 26.50 100 GLY A CA 1
ATOM 800 C C . GLY A 1 100 ? 0.820 -4.147 -38.616 1.00 26.50 100 GLY A C 1
ATOM 801 O O . GLY A 1 100 ? 0.301 -3.523 -37.700 1.00 26.50 100 GLY A O 1
ATOM 802 N N . GLY A 1 101 ? 1.752 -3.635 -39.423 1.00 32.03 101 GLY A N 1
ATOM 803 C CA . GLY A 1 101 ? 1.956 -2.200 -39.569 1.00 32.03 101 GLY A CA 1
ATOM 804 C C . GLY A 1 101 ? 0.709 -1.521 -40.143 1.00 32.03 101 GLY A C 1
ATOM 805 O O . GLY A 1 101 ? -0.027 -2.114 -40.933 1.00 32.03 101 GLY A O 1
ATOM 806 N N . GLY A 1 102 ? 0.486 -0.280 -39.727 1.00 28.16 102 GLY A N 1
ATOM 807 C CA . GLY A 1 102 ? -0.630 0.549 -40.166 1.00 28.16 102 GLY A CA 1
ATOM 808 C C . GLY A 1 102 ? -0.833 1.711 -39.204 1.00 28.16 102 GLY A C 1
ATOM 809 O O . GLY A 1 102 ? -1.324 1.524 -38.099 1.00 28.16 102 GLY A O 1
ATOM 810 N N . GLU A 1 103 ? -0.378 2.881 -39.633 1.00 39.88 103 GLU A N 1
ATOM 811 C CA . GLU A 1 103 ? -0.530 4.217 -39.052 1.00 39.88 103 GLU A CA 1
ATOM 812 C C . GLU A 1 103 ? -1.685 4.402 -38.048 1.00 39.88 103 GLU A C 1
ATOM 814 O O . GLU A 1 103 ? -2.856 4.434 -38.417 1.00 39.88 103 GLU A O 1
ATOM 819 N N . VAL A 1 104 ? -1.335 4.669 -36.785 1.00 29.64 104 VAL A N 1
ATOM 820 C CA . VAL A 1 104 ? -2.167 5.473 -35.873 1.00 29.64 104 VAL A CA 1
ATOM 821 C C . VAL A 1 104 ? -1.259 6.443 -35.113 1.00 29.64 104 VAL A C 1
ATOM 823 O O . VAL A 1 104 ? -1.115 6.404 -33.893 1.00 29.64 104 VAL A O 1
ATOM 826 N N . ALA A 1 105 ? -0.589 7.318 -35.863 1.00 34.84 105 ALA A N 1
ATOM 827 C CA . ALA A 1 105 ? -0.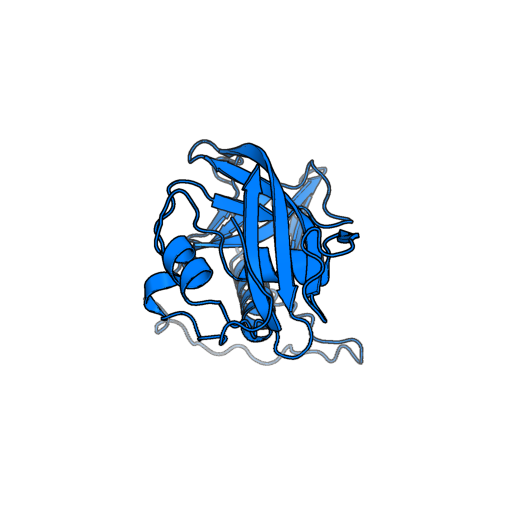042 8.540 -35.298 1.00 34.84 105 ALA A CA 1
ATOM 828 C C . ALA A 1 105 ? -1.176 9.570 -35.154 1.00 34.84 105 ALA A C 1
ATOM 830 O O . ALA A 1 105 ? -2.011 9.713 -36.040 1.00 34.84 105 ALA A O 1
ATOM 831 N N . ALA A 1 106 ? -1.141 10.317 -34.048 1.00 32.16 106 ALA A N 1
ATOM 832 C CA . ALA A 1 106 ? -1.934 11.521 -33.775 1.00 32.16 106 ALA A CA 1
ATOM 833 C C . ALA A 1 106 ? -3.380 11.349 -33.253 1.00 32.16 106 ALA A C 1
ATOM 835 O O . ALA A 1 106 ? -4.314 11.934 -33.789 1.00 32.16 106 ALA A O 1
ATOM 836 N N . ALA A 1 107 ? -3.556 10.675 -32.108 1.00 27.77 107 ALA A N 1
ATOM 837 C CA . ALA A 1 107 ? -4.698 10.962 -31.215 1.00 27.77 107 ALA A CA 1
ATOM 838 C C . ALA A 1 107 ? -4.461 10.707 -29.706 1.00 27.77 107 ALA A C 1
ATOM 840 O O . ALA A 1 107 ? -5.410 10.737 -28.931 1.00 27.77 107 ALA A O 1
ATOM 841 N N . ALA A 1 108 ? -3.221 10.493 -29.245 1.00 30.31 108 ALA A N 1
ATOM 842 C CA . ALA A 1 108 ? -2.913 10.244 -27.822 1.00 30.31 108 ALA A CA 1
ATOM 843 C C . ALA A 1 108 ? -2.112 11.382 -27.157 1.00 30.31 108 ALA A C 1
ATOM 845 O O . ALA A 1 108 ? -1.392 11.188 -26.177 1.00 30.31 108 ALA A O 1
ATOM 846 N N . GLY A 1 109 ? -2.212 12.596 -27.698 1.00 31.50 109 GLY A N 1
ATOM 847 C CA . GLY A 1 109 ? -1.643 13.794 -27.091 1.00 31.50 109 GLY A CA 1
ATOM 848 C C . GLY A 1 109 ? -2.580 14.372 -26.036 1.00 31.50 109 GLY A C 1
ATOM 849 O O . GLY A 1 109 ? -3.267 15.339 -26.336 1.00 31.50 109 GLY A O 1
ATOM 850 N N . ARG A 1 110 ? -2.632 13.784 -24.833 1.00 37.69 110 ARG A N 1
ATOM 851 C CA . ARG A 1 110 ? -3.055 14.422 -23.564 1.00 37.69 110 ARG A CA 1
ATOM 852 C C . ARG A 1 110 ? -2.868 13.418 -22.416 1.00 37.69 110 ARG A C 1
ATOM 854 O O . ARG A 1 110 ? -3.403 12.322 -22.464 1.00 37.69 110 ARG A O 1
ATOM 861 N N . GLN A 1 111 ? -2.094 13.827 -21.406 1.00 32.59 111 GLN A N 1
ATOM 862 C CA . GLN A 1 111 ? -1.702 13.081 -20.195 1.00 32.59 111 GLN A CA 1
ATOM 863 C C . GLN A 1 111 ? -0.680 11.940 -20.366 1.00 32.59 111 GLN A C 1
ATOM 865 O O . GLN A 1 111 ? -0.911 10.797 -19.977 1.00 32.59 111 GLN A O 1
ATOM 870 N N . VAL A 1 112 ? 0.534 12.267 -20.824 1.00 38.47 112 VAL A N 1
ATOM 871 C CA . VAL A 1 112 ? 1.707 11.456 -20.449 1.00 38.47 112 VAL A CA 1
ATOM 872 C C . VAL A 1 112 ? 2.030 11.784 -18.990 1.00 38.47 112 VAL A C 1
ATOM 874 O O . VAL A 1 112 ? 2.724 12.756 -18.708 1.00 38.47 112 VAL A O 1
ATOM 877 N N . GLY A 1 113 ? 1.455 11.025 -18.057 1.00 46.19 113 GLY A N 1
ATOM 878 C CA . GLY A 1 113 ? 1.808 11.104 -16.641 1.00 46.19 113 GLY A CA 1
ATOM 879 C C . GLY A 1 113 ? 3.282 10.809 -16.457 1.00 46.19 113 GLY A C 1
ATOM 880 O O . GLY A 1 113 ? 3.754 9.798 -16.988 1.00 46.19 113 GLY A O 1
ATOM 881 N N . ARG A 1 114 ? 4.002 11.681 -15.751 1.00 54.34 114 ARG A N 1
ATOM 882 C CA . ARG A 1 114 ? 5.418 11.462 -15.484 1.00 54.34 114 ARG A CA 1
ATOM 883 C C . ARG A 1 114 ? 5.539 10.398 -14.397 1.00 54.34 114 ARG A C 1
ATOM 885 O O . ARG A 1 114 ? 4.775 10.367 -13.437 1.00 54.34 114 ARG A O 1
ATOM 892 N N . SER A 1 115 ? 6.497 9.506 -14.584 1.00 54.47 115 SER A N 1
ATOM 893 C CA . SER A 1 115 ? 6.936 8.563 -13.564 1.00 54.47 115 SER A CA 1
ATOM 894 C C . SER A 1 115 ? 8.356 8.927 -13.166 1.00 54.47 115 SER A C 1
ATOM 896 O O . SER A 1 115 ? 9.188 9.189 -14.042 1.00 54.47 115 SER A O 1
ATOM 898 N N . ALA A 1 116 ? 8.642 8.914 -11.872 1.00 56.97 116 ALA A N 1
ATOM 899 C CA . ALA A 1 116 ? 9.962 9.178 -11.327 1.00 56.97 116 ALA A CA 1
ATOM 900 C C . ALA A 1 116 ? 10.455 7.950 -10.562 1.00 56.97 116 ALA A C 1
ATOM 902 O O . ALA A 1 116 ? 9.703 7.314 -9.827 1.00 56.97 116 ALA A O 1
ATOM 903 N N . VAL A 1 117 ? 11.733 7.618 -10.718 1.00 58.53 117 VAL A N 1
ATOM 904 C CA . VAL A 1 117 ? 12.378 6.616 -9.869 1.00 58.53 117 VAL A CA 1
ATOM 905 C C . VAL A 1 117 ? 12.985 7.349 -8.681 1.00 58.53 117 VAL A C 1
ATOM 907 O O . VAL A 1 117 ? 13.885 8.176 -8.851 1.00 58.53 117 VAL A O 1
ATOM 910 N N . ILE A 1 118 ? 12.469 7.091 -7.480 1.00 55.22 118 ILE A N 1
ATOM 911 C CA . ILE A 1 118 ? 12.885 7.836 -6.287 1.00 55.22 118 ILE A CA 1
ATOM 912 C C . ILE A 1 118 ? 14.347 7.506 -5.966 1.00 55.22 118 ILE A C 1
ATOM 914 O O . ILE A 1 118 ? 14.755 6.342 -5.953 1.00 55.22 118 ILE A O 1
ATOM 918 N N . GLY A 1 119 ? 15.148 8.543 -5.710 1.00 49.53 119 GLY A N 1
ATOM 919 C CA . GLY A 1 119 ? 16.570 8.404 -5.382 1.00 49.53 119 GLY A CA 1
ATOM 920 C C . GLY A 1 119 ? 17.483 8.101 -6.579 1.00 49.53 119 GLY A C 1
ATOM 921 O O . GLY A 1 119 ? 18.672 7.862 -6.380 1.00 49.53 119 GLY A O 1
ATOM 922 N N . LEU A 1 120 ? 16.961 8.126 -7.812 1.00 54.38 120 LEU A N 1
ATOM 923 C CA . LEU A 1 120 ? 17.745 8.049 -9.047 1.00 54.38 120 LEU A CA 1
ATOM 924 C C . LEU A 1 120 ? 17.433 9.262 -9.929 1.00 54.38 120 LEU A C 1
ATOM 926 O O . LEU A 1 120 ? 16.516 9.243 -10.753 1.00 54.38 120 LEU A O 1
ATOM 930 N N . ALA A 1 121 ? 18.221 10.328 -9.773 1.00 41.47 121 ALA A N 1
ATOM 931 C CA . ALA A 1 121 ? 18.130 11.488 -10.651 1.00 41.47 121 ALA A CA 1
ATOM 932 C C . ALA A 1 121 ? 18.295 11.041 -12.121 1.00 41.47 121 ALA A C 1
ATOM 934 O O . ALA A 1 121 ? 19.299 10.435 -12.483 1.00 41.47 121 ALA A O 1
ATOM 935 N N . ALA A 1 122 ? 17.289 11.329 -12.956 1.00 44.28 122 ALA A N 1
ATOM 936 C CA . ALA A 1 122 ? 17.230 11.038 -14.396 1.00 44.28 122 ALA A CA 1
ATOM 937 C C . ALA A 1 122 ? 17.027 9.571 -14.847 1.00 44.28 122 ALA A C 1
ATOM 939 O O . ALA A 1 122 ? 17.077 9.308 -16.054 1.00 44.28 122 ALA A O 1
ATOM 940 N N . ALA A 1 123 ? 16.726 8.616 -13.958 1.00 54.59 123 ALA A N 1
ATOM 941 C CA . ALA A 1 123 ? 16.361 7.268 -14.404 1.00 54.59 123 ALA A CA 1
ATOM 942 C C . ALA A 1 123 ? 14.984 7.272 -15.095 1.00 54.59 123 ALA A C 1
ATOM 944 O O . ALA A 1 123 ? 13.945 7.445 -14.461 1.00 54.59 123 ALA A O 1
ATOM 945 N N . ARG A 1 124 ? 14.986 7.072 -16.418 1.00 64.25 124 ARG A N 1
ATOM 946 C CA . ARG A 1 124 ? 13.780 6.829 -17.218 1.00 64.25 124 ARG A CA 1
ATOM 947 C C . ARG A 1 124 ? 13.488 5.330 -17.267 1.00 64.25 124 ARG A C 1
ATOM 949 O O . ARG A 1 124 ? 14.421 4.536 -17.401 1.00 64.25 124 ARG A O 1
ATOM 956 N N . ILE A 1 125 ? 12.209 4.994 -17.147 1.00 73.38 125 ILE A N 1
ATOM 957 C CA . ILE A 1 125 ? 11.635 3.695 -17.509 1.00 73.38 125 ILE A CA 1
ATOM 958 C C . ILE A 1 125 ? 10.979 3.824 -18.881 1.00 73.38 125 ILE A C 1
ATOM 960 O O . ILE A 1 125 ? 10.511 4.911 -19.243 1.00 73.38 125 ILE A O 1
ATOM 964 N N . SER A 1 126 ? 10.947 2.744 -19.656 1.00 78.88 126 SER A N 1
ATOM 965 C CA . SER A 1 126 ? 10.242 2.744 -20.935 1.00 78.88 126 SER A CA 1
ATOM 966 C C . SER A 1 126 ? 8.734 2.941 -20.740 1.00 78.88 126 SER A C 1
ATOM 968 O O . SER A 1 126 ? 8.154 2.625 -19.695 1.00 78.88 126 SER A O 1
ATOM 970 N N . ARG A 1 127 ? 8.061 3.443 -21.784 1.00 80.31 127 ARG A N 1
ATOM 971 C CA . ARG A 1 127 ? 6.596 3.590 -21.783 1.00 80.31 127 ARG A CA 1
ATOM 972 C C . ARG A 1 127 ? 5.894 2.248 -21.583 1.00 80.31 127 ARG A C 1
ATOM 974 O O . ARG A 1 127 ? 4.909 2.191 -20.854 1.00 80.31 127 ARG A O 1
ATOM 981 N N . SER A 1 128 ? 6.405 1.188 -22.209 1.00 76.12 128 SER A N 1
ATOM 982 C CA . SER A 1 128 ? 5.830 -0.159 -22.124 1.00 76.12 128 SER A CA 1
ATOM 983 C C . SER A 1 128 ? 5.866 -0.706 -20.692 1.00 76.12 128 SER A C 1
ATOM 985 O O . SER A 1 128 ? 4.836 -1.152 -20.182 1.00 76.12 128 SER A O 1
ATOM 987 N N . ALA A 1 129 ? 7.001 -0.569 -19.997 1.00 81.62 129 ALA A N 1
ATOM 988 C CA . ALA A 1 129 ? 7.132 -0.970 -18.602 1.00 81.62 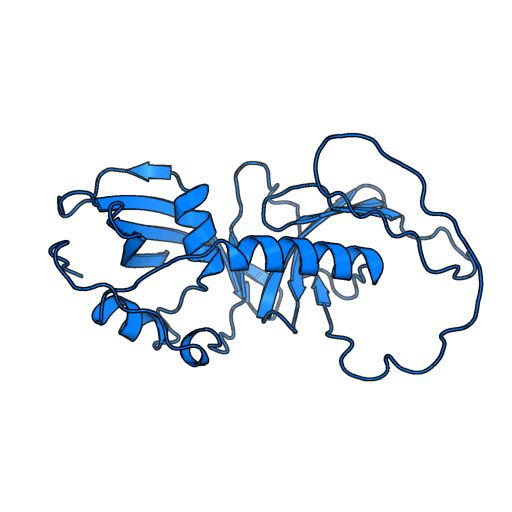129 ALA A CA 1
ATOM 989 C C . ALA A 1 129 ? 6.221 -0.146 -17.682 1.00 81.62 129 ALA A C 1
ATOM 991 O O . ALA A 1 129 ? 5.551 -0.711 -16.821 1.00 81.62 129 ALA A O 1
ATOM 992 N N . LEU A 1 130 ? 6.126 1.171 -17.898 1.00 83.38 130 LEU A N 1
ATOM 993 C CA . LEU A 1 130 ? 5.216 2.034 -17.139 1.00 83.38 130 LEU A CA 1
ATOM 994 C C . LEU A 1 130 ? 3.742 1.641 -17.334 1.00 83.38 130 LEU A C 1
ATOM 996 O O . LEU A 1 130 ? 2.983 1.597 -16.367 1.00 83.38 130 LEU A O 1
ATOM 1000 N N . VAL A 1 131 ? 3.326 1.331 -18.566 1.00 85.12 131 VAL A N 1
ATOM 1001 C CA . VAL A 1 131 ? 1.972 0.826 -18.845 1.00 85.12 131 VAL A CA 1
ATOM 1002 C C . VAL A 1 131 ? 1.737 -0.497 -18.116 1.00 85.12 131 VAL A C 1
ATOM 1004 O O . VAL A 1 131 ? 0.711 -0.637 -17.450 1.00 85.12 131 VAL A O 1
ATOM 1007 N N . GLY A 1 132 ? 2.694 -1.429 -18.175 1.00 84.06 132 GLY A N 1
ATOM 1008 C CA . GLY A 1 132 ? 2.631 -2.699 -17.448 1.00 84.06 132 GLY A CA 1
ATOM 1009 C C . GLY A 1 132 ? 2.465 -2.504 -15.939 1.00 84.06 132 GLY A C 1
ATOM 1010 O O . GLY A 1 132 ? 1.551 -3.073 -15.341 1.00 84.06 132 GLY A O 1
ATOM 1011 N N . LEU A 1 133 ? 3.272 -1.625 -15.337 1.00 88.75 133 LEU A N 1
ATOM 1012 C CA . LEU A 1 133 ? 3.179 -1.281 -13.917 1.00 88.75 133 LEU A CA 1
ATOM 1013 C C . LEU A 1 133 ? 1.820 -0.676 -13.554 1.00 88.75 133 LEU A C 1
ATOM 1015 O O . LEU A 1 133 ? 1.206 -1.094 -12.575 1.00 88.75 133 LEU A O 1
ATOM 1019 N N . ARG A 1 134 ? 1.302 0.266 -14.351 1.00 88.31 134 ARG A N 1
ATOM 1020 C CA . ARG A 1 134 ? -0.019 0.868 -14.104 1.00 88.31 134 ARG A CA 1
ATOM 1021 C C . ARG A 1 134 ? -1.146 -0.159 -14.209 1.00 88.31 134 ARG A C 1
ATOM 1023 O O . ARG A 1 134 ? -2.085 -0.105 -13.418 1.00 88.31 134 ARG A O 1
ATOM 1030 N N . VAL A 1 135 ? -1.075 -1.100 -15.153 1.00 88.06 135 VAL A N 1
ATOM 1031 C CA . VAL A 1 135 ? -2.059 -2.190 -15.275 1.00 88.06 135 VAL A CA 1
ATOM 1032 C C . VAL A 1 135 ? -2.004 -3.113 -14.057 1.00 88.06 135 VAL A C 1
ATOM 1034 O O . VAL A 1 135 ? -3.050 -3.411 -13.472 1.00 88.06 135 VAL A O 1
ATOM 1037 N N . ALA A 1 136 ? -0.804 -3.521 -13.634 1.00 88.38 136 ALA A N 1
ATOM 1038 C CA . ALA A 1 136 ? -0.616 -4.338 -12.437 1.00 88.38 136 ALA A CA 1
ATOM 1039 C C . ALA A 1 136 ? -1.154 -3.621 -11.186 1.00 88.38 136 ALA A C 1
ATOM 1041 O O . ALA A 1 136 ? -1.940 -4.194 -10.428 1.00 88.38 136 ALA A O 1
ATOM 1042 N N . PHE A 1 137 ? -0.821 -2.337 -11.028 1.00 90.00 137 PHE A N 1
ATOM 1043 C CA . PHE A 1 137 ? -1.274 -1.511 -9.914 1.00 90.00 137 PHE A CA 1
ATOM 1044 C C . PHE A 1 137 ? -2.798 -1.351 -9.885 1.00 90.00 137 PHE A C 1
ATOM 1046 O O . PHE A 1 137 ? -3.413 -1.602 -8.853 1.00 90.00 137 PHE A O 1
ATOM 1053 N N . ARG A 1 138 ? -3.438 -1.029 -11.019 1.00 89.62 138 ARG A N 1
ATOM 1054 C CA . ARG A 1 138 ? -4.909 -0.936 -11.114 1.00 89.62 138 ARG A CA 1
ATOM 1055 C C . ARG A 1 138 ? -5.599 -2.252 -10.771 1.00 89.62 138 ARG A C 1
ATOM 1057 O O . ARG A 1 138 ? -6.609 -2.263 -10.076 1.00 89.62 138 ARG A O 1
ATOM 1064 N N . THR A 1 139 ? -5.041 -3.368 -11.234 1.00 85.56 139 THR A N 1
ATOM 1065 C CA . THR A 1 139 ? -5.573 -4.702 -10.924 1.00 85.56 139 THR A CA 1
ATOM 1066 C C . THR A 1 139 ? -5.499 -4.990 -9.423 1.00 85.56 139 THR A C 1
ATOM 1068 O O . THR A 1 139 ? -6.400 -5.615 -8.863 1.00 85.56 139 THR A O 1
ATOM 1071 N N . LEU A 1 140 ? -4.438 -4.532 -8.754 1.00 86.94 140 LEU A N 1
ATOM 1072 C CA . LEU A 1 140 ? -4.301 -4.634 -7.306 1.00 86.94 140 LEU A CA 1
ATOM 1073 C C . LEU A 1 140 ? -5.285 -3.717 -6.573 1.00 86.94 140 LEU A C 1
ATOM 1075 O O . LEU A 1 140 ? -5.913 -4.166 -5.615 1.00 86.94 140 LEU A O 1
ATOM 1079 N N . THR A 1 141 ? -5.451 -2.466 -7.008 1.00 84.88 141 THR A N 1
ATOM 1080 C CA . THR A 1 141 ? -6.340 -1.509 -6.332 1.00 84.88 141 THR A CA 1
ATOM 1081 C C . THR A 1 141 ? -7.814 -1.854 -6.474 1.00 84.88 141 THR A C 1
ATOM 1083 O O . THR A 1 141 ? -8.562 -1.699 -5.517 1.00 84.88 141 THR A O 1
ATOM 1086 N N . GLN A 1 142 ? -8.229 -2.453 -7.590 1.00 82.06 142 GLN A N 1
ATOM 1087 C CA . GLN A 1 142 ? -9.596 -2.961 -7.765 1.00 82.06 142 GLN A CA 1
ATOM 1088 C C . GLN A 1 142 ? -9.969 -4.102 -6.804 1.00 82.06 142 GLN A C 1
ATOM 1090 O O . GLN A 1 142 ? -11.148 -4.349 -6.573 1.00 82.06 142 GLN A O 1
ATOM 1095 N N . ARG A 1 143 ? -8.985 -4.810 -6.235 1.00 78.12 143 ARG A N 1
ATOM 1096 C CA . ARG A 1 143 ? -9.221 -5.875 -5.243 1.00 78.12 143 ARG A CA 1
ATOM 1097 C C . ARG A 1 143 ? -9.404 -5.338 -3.823 1.00 78.12 143 ARG A C 1
ATOM 1099 O O . ARG A 1 143 ? -9.611 -6.128 -2.903 1.00 78.12 143 ARG A O 1
ATOM 1106 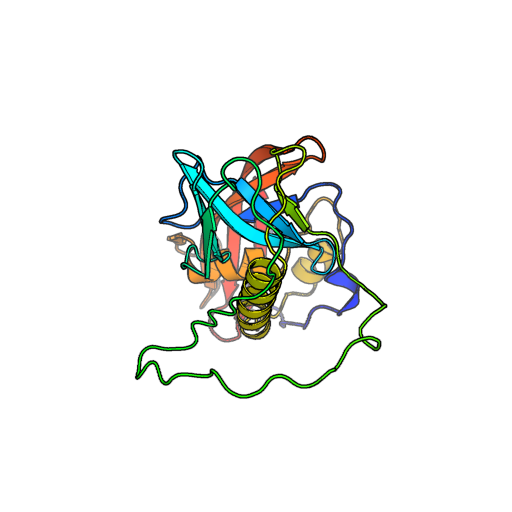N N . GLN A 1 144 ? -9.272 -4.029 -3.626 1.00 76.81 144 GLN A N 1
ATOM 1107 C CA . GLN A 1 144 ? -9.367 -3.395 -2.318 1.00 76.81 144 GLN A CA 1
ATOM 1108 C C . GLN A 1 144 ? -10.828 -3.162 -1.985 1.00 76.81 144 GLN A C 1
ATOM 1110 O O . GLN A 1 144 ? -11.470 -2.273 -2.532 1.00 76.81 144 GLN A O 1
ATOM 1115 N N . ILE A 1 145 ? -11.345 -3.980 -1.078 1.00 75.75 145 ILE A N 1
ATOM 1116 C CA . ILE A 1 145 ? -12.714 -3.872 -0.591 1.00 75.75 145 ILE A CA 1
ATOM 1117 C C . ILE A 1 145 ? -12.598 -3.632 0.907 1.00 75.75 145 ILE A C 1
ATOM 1119 O O . ILE A 1 145 ? -12.565 -4.573 1.695 1.00 75.75 145 ILE A O 1
ATOM 1123 N N . PHE A 1 146 ? -12.424 -2.368 1.285 1.00 84.69 146 PHE A N 1
ATOM 1124 C CA . PHE A 1 146 ? -12.322 -1.970 2.682 1.00 84.69 146 PHE A CA 1
ATOM 1125 C C . PHE A 1 146 ? -13.502 -1.124 3.098 1.00 84.69 146 PHE A C 1
ATOM 1127 O O . PHE A 1 146 ? -13.926 -0.217 2.384 1.00 84.69 146 PHE A O 1
ATOM 1134 N N . ARG A 1 147 ? -13.955 -1.389 4.316 1.00 92.56 147 ARG A N 1
ATOM 1135 C CA . ARG A 1 147 ? -14.795 -0.477 5.077 1.00 92.56 147 ARG A CA 1
ATOM 1136 C C . ARG A 1 147 ? -13.983 0.132 6.203 1.00 92.56 147 ARG A C 1
ATOM 1138 O O . ARG A 1 147 ? -12.977 -0.425 6.630 1.00 92.56 147 ARG A O 1
ATOM 1145 N N . PHE A 1 148 ? -14.426 1.269 6.703 1.00 92.88 148 PHE A N 1
ATOM 1146 C CA . PHE A 1 148 ? -13.776 2.008 7.773 1.00 92.88 148 PHE A CA 1
ATOM 1147 C C . PHE A 1 148 ? -14.806 2.293 8.854 1.00 92.88 148 PHE A C 1
ATOM 1149 O O . PHE A 1 148 ? -15.978 2.499 8.561 1.00 92.88 148 PHE A O 1
ATOM 1156 N N . THR A 1 149 ? -14.402 2.300 10.116 1.00 93.44 149 THR A N 1
ATOM 1157 C CA . THR A 1 149 ? -15.255 2.885 11.152 1.00 93.44 149 THR A CA 1
ATOM 1158 C C . THR A 1 149 ? -15.307 4.397 10.940 1.00 93.44 149 THR A C 1
ATOM 1160 O O . THR A 1 149 ? -14.406 4.973 10.328 1.00 93.44 149 THR A O 1
ATOM 1163 N N . GLY A 1 150 ? -16.331 5.074 11.468 1.00 90.81 150 GLY A N 1
ATOM 1164 C CA . GLY A 1 150 ? -16.414 6.537 11.353 1.00 90.81 150 GLY A CA 1
ATOM 1165 C C . GLY A 1 150 ? -15.139 7.241 11.840 1.00 90.81 150 GLY A C 1
ATOM 1166 O O . GLY A 1 150 ? -14.693 8.220 11.247 1.00 90.81 150 GLY A O 1
ATOM 1167 N N . THR A 1 151 ? -14.488 6.688 12.865 1.00 90.75 151 THR A N 1
ATOM 1168 C CA . THR A 1 151 ? -13.254 7.250 13.410 1.00 90.75 151 THR A CA 1
ATOM 1169 C C . THR A 1 151 ? -12.028 6.972 12.539 1.00 90.75 151 THR A C 1
ATOM 1171 O O . THR A 1 151 ? -11.197 7.862 12.372 1.00 90.75 151 THR A O 1
ATOM 1174 N N . THR A 1 152 ? -11.889 5.775 11.953 1.00 92.06 152 THR A N 1
ATOM 1175 C CA . THR A 1 152 ? -10.775 5.514 11.023 1.00 92.06 152 THR A CA 1
ATOM 1176 C C . THR A 1 152 ? -10.948 6.265 9.708 1.00 92.06 152 THR A C 1
ATOM 1178 O O . THR A 1 152 ? -9.957 6.753 9.171 1.00 92.06 152 THR A O 1
ATOM 1181 N N . ALA A 1 153 ? -12.185 6.453 9.242 1.00 91.06 153 ALA A N 1
ATOM 1182 C CA . ALA A 1 153 ? -12.490 7.315 8.105 1.00 91.06 153 ALA A CA 1
ATOM 1183 C C . ALA A 1 153 ? -12.102 8.779 8.377 1.00 91.06 153 ALA A C 1
ATOM 1185 O O . ALA A 1 153 ? -11.461 9.406 7.539 1.00 91.06 153 ALA A O 1
ATOM 1186 N N . ALA A 1 154 ? -12.397 9.307 9.571 1.00 89.50 154 ALA A N 1
ATOM 1187 C CA . ALA A 1 154 ? -11.970 10.653 9.956 1.00 89.50 154 ALA A CA 1
ATOM 1188 C C . ALA A 1 154 ? -10.437 10.800 9.971 1.00 89.50 154 ALA A C 1
ATOM 1190 O O . ALA A 1 154 ? -9.910 11.790 9.476 1.00 89.50 154 ALA A O 1
ATOM 1191 N N . HIS A 1 155 ? -9.701 9.796 10.461 1.00 88.81 155 HIS A N 1
ATOM 1192 C CA . HIS A 1 155 ? -8.232 9.831 10.445 1.00 88.81 155 HIS A CA 1
ATOM 1193 C C . HIS A 1 155 ? -7.627 9.735 9.045 1.00 88.81 155 HIS A C 1
ATOM 1195 O O . HIS A 1 155 ? -6.535 10.253 8.827 1.00 88.81 155 HIS A O 1
ATOM 1201 N N . MET A 1 156 ? -8.319 9.113 8.091 1.00 87.00 156 MET A N 1
ATOM 1202 C CA . MET A 1 156 ? -7.904 9.136 6.688 1.00 87.00 156 MET A CA 1
ATOM 1203 C C . MET A 1 156 ? -7.964 10.551 6.088 1.00 87.00 156 MET A C 1
ATOM 1205 O O . MET A 1 156 ? -7.213 10.835 5.164 1.00 87.00 156 MET A O 1
ATOM 1209 N N . ALA A 1 157 ? -8.784 11.450 6.638 1.00 84.31 157 ALA A N 1
ATOM 1210 C CA . ALA A 1 157 ? -8.831 12.860 6.240 1.00 84.31 157 ALA A CA 1
ATOM 1211 C C . ALA A 1 157 ? -7.793 13.746 6.967 1.00 84.31 157 ALA A C 1
ATOM 1213 O O . ALA A 1 157 ? -7.692 14.945 6.712 1.00 84.31 157 ALA A O 1
ATOM 1214 N N . GLU A 1 158 ? -7.018 13.193 7.906 1.00 85.62 158 GLU A N 1
ATOM 1215 C CA . GLU A 1 158 ? -5.961 13.922 8.607 1.00 85.62 158 GLU A CA 1
ATOM 1216 C C . GLU A 1 158 ? -4.605 13.619 7.954 1.00 85.62 158 GLU A C 1
ATOM 1218 O O . GLU A 1 158 ? -4.110 12.497 8.047 1.00 85.62 158 GLU A O 1
ATOM 1223 N N . ALA A 1 159 ? -3.937 14.618 7.368 1.00 78.88 159 ALA A N 1
ATOM 1224 C CA . ALA A 1 159 ? -2.658 14.421 6.666 1.00 78.88 159 ALA A CA 1
ATOM 1225 C C . ALA A 1 159 ? -1.581 13.709 7.517 1.00 78.88 159 ALA A C 1
ATOM 1227 O O . ALA A 1 159 ? -0.848 12.856 7.023 1.00 78.88 159 ALA A O 1
ATOM 1228 N N . GLY A 1 160 ? -1.517 14.001 8.822 1.00 82.25 160 GLY A N 1
ATOM 1229 C CA . GLY A 1 160 ? -0.576 13.360 9.749 1.00 82.25 160 GLY A CA 1
ATOM 1230 C C . GLY A 1 160 ? -0.930 11.919 10.135 1.00 82.25 160 GLY A C 1
ATOM 1231 O O . GLY A 1 160 ? -0.129 11.251 10.785 1.00 82.25 160 GLY A O 1
ATOM 1232 N N . ARG A 1 161 ? -2.111 11.421 9.761 1.00 86.62 161 ARG A N 1
ATOM 1233 C CA . ARG A 1 161 ? -2.562 10.051 10.048 1.00 86.62 161 ARG A CA 1
ATOM 1234 C C . ARG A 1 161 ? -2.877 9.252 8.796 1.00 86.62 161 ARG A C 1
ATOM 1236 O O . ARG A 1 161 ? -2.894 8.034 8.884 1.00 86.62 161 ARG A O 1
ATOM 1243 N N . TYR A 1 162 ? -3.050 9.901 7.654 1.00 88.25 162 TYR A N 1
ATOM 1244 C CA . TYR A 1 162 ? -3.356 9.263 6.385 1.00 88.25 162 TYR A CA 1
ATOM 1245 C C . TYR A 1 162 ? -2.405 8.102 6.044 1.00 88.25 162 TYR A C 1
ATOM 1247 O O . TYR A 1 162 ? -1.184 8.198 6.202 1.00 88.25 162 TYR A O 1
ATOM 1255 N N . VAL A 1 163 ? -2.985 7.007 5.545 1.00 90.94 163 VAL A N 1
ATOM 1256 C CA . VAL A 1 163 ? -2.272 5.862 4.968 1.00 90.94 163 VAL A CA 1
ATOM 1257 C C . VAL A 1 163 ? -3.006 5.449 3.695 1.00 90.94 163 VAL A C 1
ATOM 1259 O O . VAL A 1 163 ? -4.182 5.104 3.785 1.00 90.94 163 VAL A O 1
ATOM 12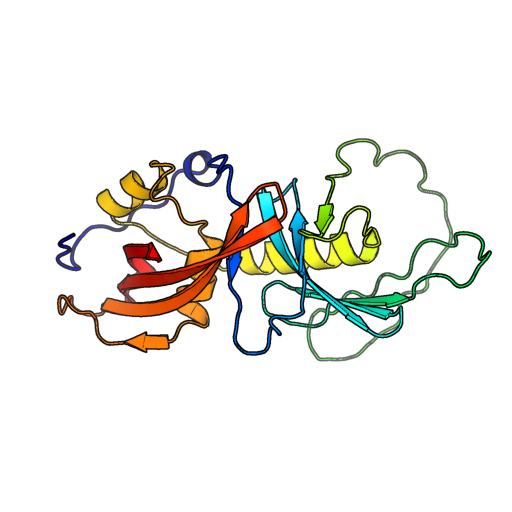62 N N . PRO A 1 164 ? -2.355 5.408 2.520 1.00 89.94 164 PRO A N 1
ATOM 1263 C CA . PRO A 1 164 ? -3.033 5.012 1.292 1.00 89.94 164 PRO A CA 1
ATOM 1264 C C . PRO A 1 164 ? -3.686 3.628 1.398 1.00 89.94 164 PRO A C 1
ATOM 1266 O O . PRO A 1 164 ? -3.097 2.679 1.925 1.00 89.94 164 PRO A O 1
ATOM 1269 N N . THR A 1 165 ? -4.884 3.478 0.834 1.00 91.50 165 THR A N 1
ATOM 1270 C CA . THR A 1 165 ? -5.667 2.229 0.892 1.00 91.50 165 THR A CA 1
ATOM 1271 C C . THR A 1 165 ? -4.906 1.026 0.339 1.00 91.50 165 THR A C 1
ATOM 1273 O O . THR A 1 165 ? -5.005 -0.075 0.880 1.00 91.50 165 THR A O 1
ATOM 1276 N N . HIS A 1 166 ? -4.068 1.229 -0.678 1.00 90.69 166 HIS A N 1
ATOM 1277 C CA . HIS A 1 166 ? -3.224 0.170 -1.219 1.00 90.69 166 HIS A CA 1
ATOM 1278 C C . HIS A 1 166 ? -2.133 -0.304 -0.266 1.00 90.69 166 HIS A C 1
ATOM 1280 O O . HIS A 1 166 ? -1.812 -1.490 -0.258 1.00 90.69 166 HIS A O 1
ATOM 1286 N N . ILE A 1 167 ? -1.623 0.568 0.599 1.00 94.06 167 ILE A N 1
ATOM 1287 C CA . ILE A 1 167 ? -0.684 0.185 1.652 1.00 94.06 167 ILE A CA 1
ATOM 1288 C C . ILE A 1 167 ? -1.412 -0.607 2.747 1.00 94.06 167 ILE A C 1
ATOM 1290 O O . ILE A 1 167 ? -0.905 -1.638 3.190 1.00 94.06 167 ILE A O 1
ATOM 1294 N N . LEU A 1 168 ? -2.635 -0.205 3.120 1.00 94.06 168 LEU A N 1
ATOM 1295 C CA . LEU A 1 168 ? -3.485 -0.984 4.034 1.00 94.06 168 LEU A CA 1
ATOM 1296 C C . LEU A 1 168 ? -3.790 -2.381 3.464 1.00 94.06 168 LEU A C 1
ATOM 1298 O O . LEU A 1 168 ? -3.713 -3.379 4.180 1.00 94.06 168 LEU A O 1
ATOM 1302 N N . TYR A 1 169 ? -4.058 -2.471 2.159 1.00 93.00 169 TYR A N 1
ATOM 1303 C CA . TYR A 1 169 ? -4.245 -3.736 1.443 1.00 93.00 169 TYR A CA 1
ATOM 1304 C C . TYR A 1 169 ? -3.030 -4.641 1.523 1.00 93.00 169 TYR A C 1
ATOM 1306 O O . TYR A 1 169 ? -3.151 -5.817 1.876 1.00 93.00 169 TYR A O 1
ATOM 1314 N N . LEU A 1 170 ? -1.853 -4.091 1.241 1.00 93.62 170 LEU A N 1
ATOM 1315 C CA . LEU A 1 170 ? -0.612 -4.837 1.352 1.00 93.62 170 LEU A CA 1
ATOM 1316 C C . LEU A 1 170 ? -0.363 -5.306 2.789 1.00 93.62 170 LEU A C 1
ATOM 1318 O O . LEU A 1 170 ? 0.059 -6.446 2.975 1.00 93.62 170 LEU A O 1
ATOM 1322 N N . ALA A 1 171 ? -0.692 -4.497 3.801 1.00 94.81 171 ALA A N 1
ATOM 1323 C CA . ALA A 1 171 ? -0.567 -4.894 5.203 1.00 94.81 171 ALA A CA 1
ATOM 1324 C C . ALA A 1 171 ? -1.466 -6.082 5.552 1.00 94.81 171 ALA A C 1
ATOM 1326 O O . ALA A 1 171 ? -0.995 -7.055 6.135 1.00 94.81 171 ALA A O 1
ATOM 1327 N N . VAL A 1 172 ? -2.733 -6.059 5.141 1.00 93.25 172 VAL A N 1
ATOM 1328 C CA . VAL A 1 172 ? -3.665 -7.173 5.375 1.00 93.25 172 VAL A CA 1
ATOM 1329 C C . VAL A 1 172 ? -3.229 -8.444 4.633 1.00 93.25 172 VAL A C 1
ATOM 1331 O O . VAL A 1 172 ? -3.361 -9.559 5.148 1.00 93.25 172 VAL A O 1
ATOM 1334 N N . ARG A 1 173 ? -2.698 -8.294 3.415 1.00 92.00 173 ARG A N 1
ATOM 1335 C CA . ARG A 1 173 ? -2.354 -9.425 2.548 1.00 92.00 173 ARG A CA 1
ATOM 1336 C C . ARG A 1 173 ? -1.014 -10.077 2.886 1.00 92.00 173 ARG A C 1
ATOM 1338 O O . ARG A 1 173 ? -0.935 -11.303 2.889 1.00 92.00 173 ARG A O 1
ATOM 1345 N N . TYR A 1 174 ? 0.013 -9.272 3.143 1.00 92.81 174 TYR A N 1
ATOM 1346 C CA . TYR A 1 174 ? 1.405 -9.712 3.295 1.00 92.81 174 TYR A CA 1
ATOM 1347 C C . TYR A 1 174 ? 1.980 -9.452 4.688 1.00 92.81 174 TYR A C 1
ATOM 1349 O O . TYR A 1 174 ? 3.037 -9.988 5.022 1.00 92.81 174 TYR A O 1
ATOM 1357 N N . GLY A 1 175 ? 1.308 -8.641 5.503 1.00 93.38 175 GLY A N 1
ATOM 1358 C CA . GLY A 1 175 ? 1.742 -8.356 6.860 1.00 93.38 175 GLY A CA 1
ATOM 1359 C C . GLY A 1 175 ? 1.654 -9.577 7.772 1.00 93.38 175 GLY A C 1
ATOM 1360 O O . GLY A 1 175 ? 0.857 -10.504 7.584 1.00 93.38 175 GLY A O 1
ATOM 1361 N N . ARG A 1 176 ? 2.472 -9.561 8.821 1.00 94.75 176 ARG A N 1
ATOM 1362 C CA . ARG A 1 176 ? 2.451 -10.582 9.867 1.00 94.75 176 ARG A CA 1
ATOM 1363 C C . ARG A 1 176 ? 1.155 -10.472 10.663 1.00 94.75 176 ARG A C 1
ATOM 1365 O O . ARG A 1 176 ? 0.850 -9.413 11.210 1.00 94.75 176 ARG A O 1
ATOM 1372 N N . ARG A 1 177 ? 0.435 -11.588 10.773 1.00 95.06 177 ARG A N 1
ATOM 1373 C CA . ARG A 1 177 ? -0.811 -11.687 11.542 1.00 95.06 177 ARG A CA 1
ATOM 1374 C C . ARG A 1 177 ? -0.525 -11.863 13.027 1.00 95.06 177 ARG A C 1
ATOM 1376 O O . ARG A 1 177 ? 0.325 -12.661 13.415 1.00 95.06 177 ARG A O 1
ATOM 1383 N N . VAL A 1 178 ? -1.261 -11.133 13.850 1.00 94.62 178 VAL A N 1
ATOM 1384 C CA . VAL A 1 178 ? -1.214 -11.190 15.310 1.00 94.62 178 VAL A CA 1
ATOM 1385 C C . VAL A 1 178 ? -2.625 -11.059 15.865 1.00 94.62 178 VAL A C 1
ATOM 1387 O O . VAL A 1 178 ? -3.504 -10.472 15.231 1.00 94.62 178 VAL A O 1
ATOM 1390 N N . ALA A 1 179 ? -2.836 -11.608 17.059 1.00 93.25 179 ALA A N 1
ATOM 1391 C CA . ALA A 1 179 ? -4.088 -11.414 17.773 1.00 93.25 179 ALA A CA 1
ATOM 1392 C C . ALA A 1 179 ? -4.358 -9.917 17.983 1.00 93.25 179 ALA A C 1
ATOM 1394 O O . ALA A 1 179 ? -3.431 -9.123 18.193 1.00 93.25 179 ALA A O 1
ATOM 1395 N N . ASP A 1 180 ? -5.633 -9.547 17.906 1.00 92.00 180 ASP A N 1
ATOM 1396 C CA . ASP A 1 180 ? -6.068 -8.200 18.229 1.00 92.00 180 ASP A CA 1
ATOM 1397 C C . ASP A 1 180 ? -5.746 -7.874 19.707 1.00 92.00 180 ASP A C 1
ATOM 1399 O O . ASP A 1 180 ? -6.195 -8.603 20.595 1.00 92.00 180 ASP A O 1
ATOM 1403 N N . PRO A 1 181 ? -4.994 -6.792 20.003 1.00 89.06 181 PRO A N 1
ATOM 1404 C CA . PRO A 1 181 ? -4.728 -6.369 21.376 1.00 89.06 181 PRO A CA 1
ATOM 1405 C C . PRO A 1 181 ? -5.976 -5.995 22.190 1.00 89.06 181 PRO A C 1
ATOM 1407 O O . PRO A 1 181 ? -5.892 -6.019 23.415 1.00 89.06 181 PRO A O 1
ATOM 1410 N N . GLN A 1 182 ? -7.099 -5.625 21.559 1.00 91.50 182 GLN A N 1
ATOM 1411 C CA . GLN A 1 182 ? -8.337 -5.257 22.269 1.00 91.50 182 GLN A CA 1
ATOM 1412 C C . GLN A 1 182 ? -9.346 -6.409 22.364 1.00 91.50 182 GLN A C 1
ATOM 1414 O O . GLN A 1 182 ? -10.374 -6.267 23.022 1.00 91.50 182 GLN A O 1
ATOM 1419 N N . GLY A 1 183 ? -9.039 -7.567 21.769 1.00 89.12 183 GLY A N 1
ATOM 1420 C CA . GLY A 1 183 ? -9.879 -8.762 21.842 1.00 89.12 183 GLY A CA 1
ATOM 1421 C C . GLY A 1 183 ? -11.245 -8.613 21.166 1.00 89.12 183 GLY A C 1
ATOM 1422 O O . GLY A 1 183 ? -12.172 -9.353 21.500 1.00 89.12 183 GLY A O 1
ATOM 1423 N N . ALA A 1 184 ? -11.389 -7.677 20.228 1.00 90.12 184 ALA A N 1
ATOM 1424 C CA . ALA A 1 184 ? -12.590 -7.516 19.434 1.00 90.12 184 ALA A CA 1
ATOM 1425 C C . ALA A 1 184 ? -12.870 -8.798 18.637 1.00 90.12 184 ALA A C 1
ATOM 1427 O O . ALA A 1 184 ? -11.998 -9.392 17.993 1.00 90.12 184 ALA A O 1
ATOM 1428 N N . LYS A 1 185 ? -14.121 -9.256 18.692 1.00 89.12 185 LYS A N 1
ATOM 1429 C CA . LYS A 1 185 ? -14.526 -10.519 18.075 1.00 89.12 185 LYS A CA 1
ATOM 1430 C C . LYS A 1 185 ? -14.304 -10.471 16.560 1.00 89.12 185 LYS A C 1
ATOM 1432 O O . LYS A 1 185 ? -14.752 -9.544 15.894 1.00 89.12 185 LYS A O 1
ATOM 1437 N N . GLY A 1 186 ? -13.626 -11.487 16.025 1.00 89.31 186 GLY A N 1
ATOM 1438 C CA . GLY A 1 186 ? -13.339 -11.583 14.590 1.00 89.31 186 GLY A CA 1
ATOM 1439 C C . GLY A 1 186 ? -12.318 -10.558 14.083 1.00 89.31 186 GLY A C 1
ATOM 1440 O O . GLY A 1 186 ? -12.116 -10.465 12.873 1.00 89.31 186 GLY A O 1
ATOM 1441 N N . ALA A 1 187 ? -11.668 -9.796 14.971 1.00 94.69 187 ALA A N 1
ATOM 1442 C CA . ALA A 1 187 ? -10.625 -8.853 14.599 1.00 94.69 187 ALA A CA 1
ATOM 1443 C C . ALA A 1 187 ? -9.239 -9.509 14.586 1.00 94.69 187 ALA A C 1
ATOM 1445 O O . ALA A 1 187 ? -8.904 -10.352 15.421 1.00 94.69 187 ALA A O 1
ATOM 1446 N N . MET A 1 188 ? -8.410 -9.090 13.635 1.00 95.25 188 MET A N 1
ATOM 1447 C CA . MET A 1 188 ? -7.000 -9.456 13.560 1.00 95.25 188 MET A CA 1
ATOM 1448 C C . MET A 1 188 ? -6.143 -8.216 13.366 1.00 95.25 188 MET A C 1
ATOM 1450 O O . MET A 1 188 ? -6.532 -7.282 12.662 1.00 95.25 188 MET A O 1
ATOM 1454 N N . LYS A 1 189 ? -4.951 -8.237 13.966 1.00 96.56 189 LYS A N 1
ATOM 1455 C CA . LYS A 1 189 ? -3.920 -7.232 13.735 1.00 96.56 189 LYS A CA 1
ATOM 1456 C C . LYS A 1 189 ? -2.933 -7.721 12.679 1.00 96.56 18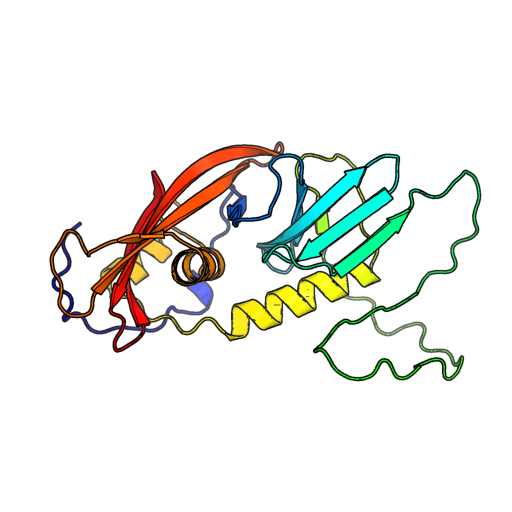9 LYS A C 1
ATOM 1458 O O . LYS A 1 189 ? -2.483 -8.865 12.715 1.00 96.56 189 LYS A O 1
ATOM 1463 N N . PHE A 1 190 ? -2.549 -6.825 11.787 1.00 96.44 190 PHE A N 1
ATOM 1464 C CA . PHE A 1 190 ? -1.561 -7.026 10.740 1.00 96.44 190 PHE A CA 1
ATOM 1465 C C . PHE A 1 190 ? -0.423 -6.033 10.934 1.00 96.44 190 PHE A C 1
ATOM 1467 O O . PHE A 1 190 ? -0.664 -4.860 11.217 1.00 96.44 190 PHE A O 1
ATOM 1474 N N . LEU A 1 191 ? 0.811 -6.514 10.804 1.00 96.06 191 LEU A N 1
ATOM 1475 C CA . LEU A 1 191 ? 2.024 -5.715 10.943 1.00 96.06 191 LEU A CA 1
ATOM 1476 C C . LEU A 1 191 ? 2.817 -5.756 9.638 1.00 96.06 191 LEU A C 1
ATOM 1478 O O . LEU A 1 191 ? 3.188 -6.845 9.195 1.00 96.06 191 LEU A O 1
ATOM 1482 N N . LEU A 1 192 ? 3.092 -4.596 9.044 1.00 95.75 192 LEU A N 1
ATOM 1483 C CA . LEU A 1 192 ? 3.860 -4.483 7.803 1.00 95.75 192 LEU A CA 1
ATOM 1484 C C . LEU A 1 192 ? 4.861 -3.329 7.860 1.00 95.75 192 LEU A C 1
ATOM 1486 O O . LEU A 1 192 ? 4.514 -2.218 8.257 1.00 95.75 192 LEU A O 1
ATOM 1490 N N . GLU A 1 193 ? 6.107 -3.600 7.480 1.00 94.69 193 GLU A N 1
ATOM 1491 C CA . GLU A 1 193 ? 7.121 -2.555 7.365 1.00 94.69 193 GLU A CA 1
ATOM 1492 C C . GLU A 1 193 ? 6.846 -1.711 6.124 1.00 94.69 193 GLU A C 1
ATOM 1494 O O . GLU A 1 193 ? 6.662 -2.221 5.014 1.00 94.69 193 GLU A O 1
ATOM 1499 N N . ILE A 1 194 ? 6.799 -0.401 6.330 1.00 94.25 194 ILE A N 1
ATOM 1500 C CA . ILE A 1 194 ? 6.586 0.580 5.277 1.00 94.25 194 ILE A CA 1
ATOM 1501 C C . ILE A 1 194 ? 7.695 1.623 5.321 1.00 94.25 194 ILE A C 1
ATOM 1503 O O . ILE A 1 194 ? 8.342 1.849 6.345 1.00 94.25 194 ILE A O 1
ATOM 1507 N N . GLU A 1 195 ? 7.887 2.288 4.198 1.00 91.44 195 GLU A N 1
ATOM 1508 C CA . GLU A 1 195 ? 8.816 3.388 4.033 1.00 91.44 195 GLU A CA 1
ATOM 1509 C C . GLU A 1 195 ? 8.057 4.629 3.598 1.00 91.44 195 GLU A C 1
ATOM 1511 O O . GLU A 1 195 ? 7.171 4.566 2.743 1.00 91.44 195 GLU A O 1
ATOM 1516 N N . LYS A 1 196 ? 8.432 5.763 4.184 1.00 88.88 196 LYS A N 1
ATOM 1517 C CA . LYS A 1 196 ? 8.019 7.082 3.721 1.00 88.88 196 LYS A CA 1
ATOM 1518 C C . LYS A 1 196 ? 9.231 7.769 3.116 1.00 88.88 196 LYS A C 1
ATOM 1520 O O . LYS A 1 196 ? 10.260 7.889 3.782 1.00 88.88 196 LYS A O 1
ATOM 1525 N N . TYR A 1 197 ? 9.103 8.164 1.859 1.00 82.75 197 TYR A N 1
ATOM 1526 C CA . TYR A 1 197 ? 10.130 8.867 1.108 1.00 82.75 197 TYR A CA 1
ATOM 1527 C C . TYR A 1 197 ? 9.827 10.360 1.099 1.00 82.75 197 TYR A C 1
ATOM 1529 O O . TYR A 1 197 ? 8.709 10.759 0.768 1.00 82.75 197 TYR A O 1
ATOM 1537 N N . ASP A 1 198 ? 10.823 11.174 1.435 1.00 75.19 198 ASP A N 1
ATOM 1538 C CA . ASP A 1 198 ? 10.754 12.616 1.209 1.00 75.19 198 ASP A CA 1
ATOM 1539 C C . ASP A 1 198 ? 10.986 12.961 -0.277 1.00 75.19 198 ASP A C 1
ATOM 1541 O O . ASP A 1 198 ? 11.322 12.108 -1.108 1.00 75.19 198 ASP A O 1
ATOM 1545 N N . LYS A 1 199 ? 10.830 14.242 -0.629 1.00 68.62 199 LYS A N 1
ATOM 1546 C CA . LYS A 1 199 ? 11.047 14.742 -2.000 1.00 68.62 199 LYS A CA 1
ATOM 1547 C C . LYS A 1 199 ? 12.494 14.567 -2.480 1.00 68.62 199 LYS A C 1
ATOM 1549 O O . LYS A 1 199 ? 12.750 14.594 -3.682 1.00 68.62 199 LYS A O 1
ATOM 1554 N N . GLN A 1 200 ? 13.440 14.409 -1.558 1.00 66.38 200 GLN A N 1
ATOM 1555 C CA . GLN A 1 200 ? 14.858 14.180 -1.819 1.00 66.38 200 GLN A CA 1
ATOM 1556 C C . GLN A 1 200 ? 15.179 12.685 -2.001 1.00 66.38 200 GLN A C 1
ATOM 1558 O O . GLN A 1 200 ? 16.275 12.340 -2.441 1.00 66.38 200 GLN A O 1
ATOM 1563 N N . GLY A 1 201 ? 14.218 11.801 -1.726 1.00 69.75 201 GLY A N 1
ATOM 1564 C CA . GLY A 1 201 ? 14.344 10.355 -1.828 1.00 69.75 201 GLY A CA 1
ATOM 1565 C C . GLY A 1 201 ? 14.958 9.681 -0.602 1.00 69.75 201 GLY A C 1
ATOM 1566 O O . GLY A 1 201 ? 15.331 8.509 -0.693 1.00 69.75 201 GLY A O 1
ATOM 1567 N N . ASN A 1 202 ? 15.056 10.373 0.536 1.00 76.12 202 ASN A N 1
ATOM 1568 C CA . ASN A 1 202 ? 15.426 9.745 1.799 1.00 76.12 202 ASN A CA 1
ATOM 1569 C C . ASN A 1 202 ? 14.239 8.953 2.339 1.00 76.12 202 ASN A C 1
ATOM 1571 O O . ASN A 1 202 ? 13.123 9.465 2.412 1.00 76.12 202 ASN A O 1
ATOM 1575 N N . ALA A 1 203 ? 14.495 7.713 2.748 1.00 86.12 203 ALA A N 1
ATOM 1576 C CA . ALA A 1 203 ? 13.479 6.829 3.295 1.00 86.12 203 ALA A CA 1
ATOM 1577 C C . ALA A 1 203 ? 13.546 6.798 4.822 1.00 86.12 203 ALA A C 1
ATOM 1579 O O . ALA A 1 203 ? 14.616 6.608 5.408 1.00 86.12 203 ALA A O 1
ATOM 1580 N N . LYS A 1 204 ? 12.385 6.888 5.469 1.00 91.25 204 LYS A N 1
ATOM 1581 C CA . LYS A 1 204 ? 12.220 6.553 6.882 1.00 91.25 204 LYS A CA 1
ATOM 1582 C C . LYS A 1 204 ? 11.295 5.351 7.024 1.00 91.25 204 LYS A C 1
ATOM 1584 O O . LYS A 1 204 ? 10.207 5.329 6.451 1.00 91.25 204 LYS A O 1
ATOM 1589 N N . LYS A 1 205 ? 11.753 4.353 7.780 1.00 92.81 205 LYS A N 1
ATOM 1590 C CA . LYS A 1 205 ? 11.017 3.112 8.037 1.00 92.81 205 LYS A CA 1
ATOM 1591 C C . LYS A 1 205 ? 10.032 3.298 9.181 1.00 92.81 205 LYS A C 1
ATOM 1593 O O . LYS A 1 205 ? 10.360 3.939 10.178 1.00 92.81 205 LYS A O 1
ATOM 1598 N N . TYR A 1 206 ? 8.861 2.698 9.026 1.00 94.12 206 TYR A N 1
ATOM 1599 C CA . TYR A 1 206 ? 7.808 2.653 10.028 1.00 94.12 206 TYR A CA 1
ATOM 1600 C C . TYR A 1 206 ? 7.201 1.256 10.079 1.00 94.12 206 TYR A C 1
ATOM 1602 O O . TYR A 1 206 ? 7.130 0.545 9.073 1.00 94.12 206 TYR A O 1
ATOM 1610 N N . MET A 1 207 ? 6.702 0.885 11.251 1.00 95.81 207 MET A N 1
ATOM 1611 C CA . MET A 1 207 ? 5.864 -0.289 11.420 1.00 95.81 207 MET A CA 1
ATOM 1612 C C . MET A 1 207 ? 4.401 0.127 11.315 1.00 95.81 207 MET A C 1
ATOM 1614 O O . MET A 1 207 ? 3.873 0.783 12.213 1.00 95.81 207 MET A O 1
ATOM 1618 N N . LEU A 1 208 ? 3.740 -0.276 10.231 1.00 96.44 208 LEU A N 1
ATOM 1619 C CA . LEU A 1 208 ? 2.302 -0.114 10.074 1.00 96.44 208 LEU A CA 1
ATOM 1620 C C . LEU A 1 208 ? 1.571 -1.237 10.810 1.00 96.44 208 LEU A C 1
ATOM 1622 O O . LEU A 1 208 ? 1.754 -2.418 10.514 1.00 96.44 208 LEU A O 1
ATOM 1626 N N . GLU A 1 209 ? 0.715 -0.851 11.745 1.00 96.38 209 GLU A N 1
ATOM 1627 C CA . GLU A 1 209 ? -0.268 -1.702 12.395 1.00 96.38 209 GLU A CA 1
ATOM 1628 C C . GLU A 1 209 ? -1.642 -1.437 11.777 1.00 96.38 209 GLU A C 1
ATOM 1630 O O . GLU A 1 209 ? -2.091 -0.293 11.731 1.00 96.38 209 GLU A O 1
ATOM 1635 N N . VAL A 1 210 ? -2.329 -2.487 11.335 1.00 96.19 210 VAL A N 1
ATOM 1636 C CA . VAL A 1 210 ? -3.718 -2.418 10.859 1.00 96.19 210 VAL A CA 1
ATOM 1637 C C . VAL A 1 210 ? -4.533 -3.436 11.630 1.00 96.19 210 VAL A C 1
ATOM 1639 O O . VAL A 1 210 ? -4.166 -4.606 11.681 1.00 96.19 210 VAL A O 1
ATOM 1642 N N . VAL A 1 211 ? -5.639 -3.016 12.230 1.00 96.25 211 VAL A N 1
ATOM 1643 C CA . VAL A 1 211 ? -6.602 -3.911 12.869 1.00 96.25 211 VAL A CA 1
ATOM 1644 C C . VAL A 1 211 ? -7.859 -3.935 12.027 1.00 96.25 211 VAL A C 1
ATOM 1646 O O . VAL A 1 211 ? -8.462 -2.893 11.766 1.00 96.25 211 VAL A O 1
ATOM 1649 N N . MET A 1 212 ? -8.246 -5.132 11.606 1.00 95.19 212 MET A N 1
ATOM 1650 C CA . MET A 1 212 ? -9.376 -5.340 10.716 1.00 95.19 212 MET A CA 1
ATOM 1651 C C . MET A 1 212 ? -10.306 -6.403 11.282 1.00 95.19 212 MET A C 1
ATOM 1653 O O . MET A 1 212 ? -9.854 -7.463 11.719 1.00 95.19 212 MET A O 1
ATOM 1657 N N . ARG A 1 213 ? -11.608 -6.129 11.236 1.00 94.69 213 ARG A N 1
ATOM 1658 C CA . ARG A 1 213 ? -12.659 -7.119 11.451 1.00 94.69 213 ARG A CA 1
ATOM 1659 C C . ARG A 1 213 ? -12.812 -7.956 10.185 1.00 94.69 213 ARG A C 1
ATOM 1661 O O . ARG A 1 213 ? -13.094 -7.422 9.117 1.00 94.69 213 ARG A O 1
ATOM 1668 N N . MET A 1 214 ? -12.599 -9.262 10.304 1.00 91.06 214 MET A N 1
ATOM 1669 C CA . MET A 1 214 ? -12.510 -10.167 9.154 1.00 91.06 214 MET A CA 1
ATOM 1670 C C . MET A 1 214 ? -13.870 -10.483 8.521 1.00 91.06 214 MET A C 1
ATOM 1672 O O . MET A 1 214 ? -13.917 -10.787 7.332 1.00 91.06 214 MET A O 1
ATOM 1676 N N . ASP A 1 215 ? -14.955 -10.391 9.293 1.00 89.88 215 ASP A N 1
ATOM 1677 C CA . ASP A 1 215 ? -16.304 -10.759 8.841 1.00 89.88 215 ASP A CA 1
ATOM 1678 C C . ASP A 1 215 ? -16.815 -9.847 7.714 1.00 89.88 215 ASP A C 1
ATOM 1680 O O . ASP A 1 215 ? -17.499 -10.305 6.802 1.00 89.88 215 ASP A O 1
ATOM 1684 N N . ASP A 1 216 ? -16.465 -8.559 7.758 1.00 90.56 216 ASP A N 1
ATOM 1685 C CA . ASP A 1 216 ? -16.951 -7.539 6.822 1.00 90.56 216 ASP A CA 1
ATOM 1686 C C . ASP A 1 216 ? -15.852 -6.607 6.289 1.00 90.56 216 ASP A C 1
ATOM 1688 O O . ASP A 1 216 ? -16.157 -5.580 5.682 1.00 90.56 216 ASP A O 1
ATOM 1692 N N . TRP A 1 217 ? -14.582 -6.969 6.507 1.00 92.06 217 TRP A N 1
ATOM 1693 C CA . TRP A 1 217 ? -13.406 -6.237 6.024 1.00 92.06 217 TRP A CA 1
ATOM 1694 C C . TRP A 1 217 ? -13.363 -4.772 6.491 1.00 92.06 217 TRP A C 1
ATOM 1696 O O . TRP A 1 217 ? -12.918 -3.874 5.769 1.00 92.06 217 TRP A O 1
ATOM 1706 N N . THR A 1 218 ? -13.816 -4.526 7.725 1.00 94.81 218 THR A N 1
ATOM 1707 C CA . THR A 1 218 ? -13.806 -3.188 8.329 1.00 94.81 218 THR A CA 1
ATOM 1708 C C . THR A 1 218 ? -12.498 -2.917 9.063 1.00 94.81 218 THR A C 1
ATOM 1710 O O . THR A 1 218 ? -12.143 -3.618 10.012 1.00 94.81 218 THR A O 1
ATOM 1713 N N . VAL A 1 219 ? -11.798 -1.857 8.669 1.00 95.25 219 VAL A N 1
ATOM 1714 C CA . VAL A 1 219 ? -10.619 -1.326 9.353 1.00 95.25 219 VAL A CA 1
ATOM 1715 C C . VAL A 1 219 ? -11.056 -0.626 10.640 1.00 95.25 219 VAL A C 1
ATOM 1717 O O . VAL A 1 219 ? -11.600 0.482 10.623 1.00 95.25 219 VAL A O 1
ATOM 1720 N N . LEU A 1 220 ? -10.797 -1.287 11.768 1.00 95.06 220 LEU A N 1
ATOM 1721 C CA . LEU A 1 220 ? -11.117 -0.808 13.115 1.00 95.06 220 LEU A CA 1
ATOM 1722 C C . LEU A 1 220 ? -10.083 0.196 13.620 1.00 95.06 220 LEU A C 1
ATOM 1724 O O . LEU A 1 220 ? -10.419 1.138 14.336 1.00 95.06 220 LEU A O 1
ATOM 1728 N N . HIS A 1 221 ? -8.821 -0.001 13.238 1.00 94.94 221 HIS A N 1
ATOM 1729 C CA . HIS A 1 221 ? -7.720 0.874 13.611 1.00 94.94 221 HIS A CA 1
ATOM 1730 C C . HIS A 1 221 ? -6.564 0.751 12.621 1.00 94.94 221 HIS A C 1
ATOM 1732 O O . HIS A 1 221 ? -6.320 -0.323 12.075 1.00 94.94 221 HIS A O 1
ATOM 1738 N N . PHE A 1 222 ? -5.812 1.830 12.441 1.00 94.81 222 PHE A N 1
ATOM 1739 C CA . PHE A 1 222 ? -4.492 1.783 11.834 1.00 94.81 222 PHE A CA 1
ATOM 1740 C C . PHE A 1 222 ? -3.573 2.803 12.509 1.00 94.81 222 PHE A C 1
ATOM 1742 O O . PHE A 1 222 ? -4.029 3.826 13.027 1.00 94.81 222 PHE A O 1
ATOM 1749 N N . LEU A 1 223 ? -2.279 2.509 12.515 1.00 93.75 223 LEU A N 1
ATOM 1750 C CA . LEU A 1 223 ? -1.239 3.379 13.049 1.00 93.75 223 LEU A CA 1
ATOM 1751 C C . LEU A 1 223 ? 0.095 3.003 12.417 1.00 93.75 223 LEU A C 1
ATOM 1753 O O . LEU A 1 223 ? 0.409 1.824 12.325 1.00 93.75 223 LEU A O 1
ATOM 1757 N N . TYR A 1 224 ? 0.913 3.986 12.064 1.00 92.25 224 TYR A N 1
ATOM 1758 C CA . TYR A 1 224 ? 2.320 3.764 11.748 1.00 92.25 224 TYR A CA 1
ATOM 1759 C C . TYR A 1 224 ? 3.197 4.460 12.794 1.00 92.25 224 TYR A C 1
ATOM 1761 O O . TYR A 1 224 ? 2.870 5.556 13.254 1.00 92.25 224 TYR A O 1
ATOM 1769 N N . LYS A 1 225 ? 4.285 3.808 13.206 1.00 91.81 225 LYS A N 1
ATOM 1770 C CA . LYS A 1 225 ? 5.237 4.321 14.202 1.00 91.81 225 LYS A CA 1
ATOM 1771 C C . LYS A 1 225 ? 6.656 3.849 13.931 1.00 91.81 225 LYS A C 1
ATOM 1773 O O . LYS A 1 225 ? 6.801 2.802 13.261 1.00 91.81 225 LYS A O 1
#

pLDDT: mean 74.78, std 22.23, range [23.0, 96.56]

Foldseek 3Di:
DDFQQPFDFDDADPVLLDPPFLWAKAFQFVPRDPQWWFKAWPVNRHGLWTWDDDPQKIFIAGSNRHGQDIDGNDDPDDDDPDDDADADDDDDDDDDDDDDDDDDPDDPPDDPTDMDGFPDVPDDDGPNSVVNSVVSSVVLVVPQDETEGPVRSVLSNPSVRNDNSSVVSCQVVRFDWDPDPNNRPQKIKGWTWMWIQHPNRDTDIWIKIWIARPVRRYTRDIDID

Secondary structure (DSSP, 8-state):
----S-PPPBPPPGGGGG---SSEEEE--TT--TTPEEEEETTTTEEEEEEEEETTEEEEEETTS-EEEEEEPPPS-------------SSS-------------SS--S----EEETT-TT-PPPHHHHHHHHHHHHHHHTT---EE-HHHHHHHTSTTT---HHHHHHHHHHSEEEE-TT--TTEEEEEEEEEEE-TT--EEEEEEEEEEETTTTEEEEEEE-

Organism: NCBI:txid984260
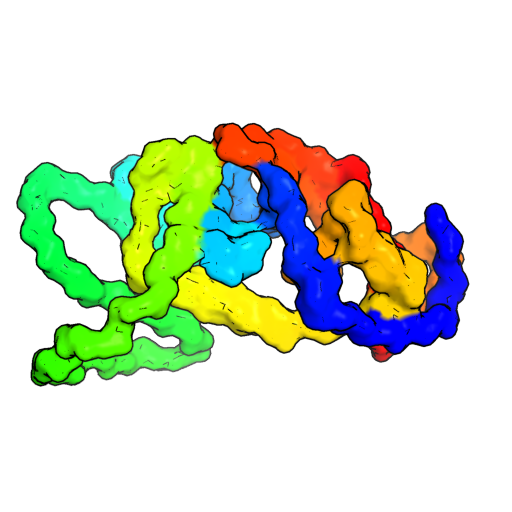
Sequence (225 aa):
MTYNGTEVGVELDADVQHHESDEIFAARLPGVSESWKPVFDEQSNAVIGWIDERAGVKTIYDIEGKFVSIEEKPLENVYVVEDIILLFVGITEIRWILRGGGEVAAAAGRQVGRSAVIGLAAARISRSALVGLRVAFRTLTQRQIFRFTGTTAAHMAEAGRYVPTHILYLAVRYGRRVADPQGAKGAMKFLLEIEKYDKQGNAKKYMLEVVMRMDDWTVLHFLYK